Protein AF-A0A7S1PDJ4-F1 (afdb_monomer_lite)

Organism: NCBI:txid1169539

Sequence (276 aa):
MPANSPFREIFDENSPVCEMRGFEVASVHDAVLREIRGGSQVAVHFAYDHSDPARHSRRRALGTQQPPVWNCQTVGTMHRGDTFIRVIVLHGDQPEDTFESHIIIHSVFNNAWTFLFTTEPPAAGREGAARFPRTLIVARQVMGADAQVLFGGQLDIALPPAGDGQDGEQNAGPPAPVAPSSSVAPRLGWMASPPQHTNADLGGIAVSSPSAAPAAAPAAAGAGNRGEKRKAAASLASAGDDGGEGEMAADDRRRQRRRGEQTAKAADGGSMMGDE

Radius of gyration: 31.93 Å; chains: 1; bounding box: 80×120×68 Å

Structure (mmCIF, N/CA/C/O backbone):
data_AF-A0A7S1PDJ4-F1
#
_entry.id   AF-A0A7S1PDJ4-F1
#
loop_
_atom_site.group_PDB
_atom_site.id
_atom_site.type_symbol
_atom_site.label_atom_id
_atom_site.label_alt_id
_atom_site.label_comp_id
_atom_site.label_asym_id
_atom_site.label_entity_id
_atom_site.label_seq_id
_atom_site.pdbx_PDB_ins_code
_atom_site.Cartn_x
_atom_site.Cartn_y
_atom_site.Cartn_z
_atom_site.occupancy
_atom_site.B_iso_or_equiv
_atom_site.auth_seq_id
_atom_site.auth_comp_id
_atom_site.auth_asym_id
_atom_site.auth_atom_id
_atom_site.pdbx_PDB_model_num
ATOM 1 N N . MET A 1 1 ? -1.754 7.174 -26.988 1.00 71.75 1 MET A N 1
ATOM 2 C CA . MET A 1 1 ? -0.750 6.666 -26.027 1.00 71.75 1 MET A CA 1
ATOM 3 C C . MET A 1 1 ? 0.501 6.223 -26.790 1.00 71.75 1 MET A C 1
ATOM 5 O O . MET A 1 1 ? 0.335 5.583 -27.827 1.00 71.75 1 MET A O 1
ATOM 9 N N . PRO A 1 2 ? 1.720 6.591 -26.355 1.00 76.44 2 PRO A N 1
ATOM 10 C CA . PRO A 1 2 ? 2.969 6.174 -27.001 1.00 76.44 2 PRO A CA 1
ATOM 11 C C . PRO A 1 2 ? 3.122 4.648 -27.061 1.00 76.44 2 PRO A C 1
ATOM 13 O O . PRO A 1 2 ? 2.663 3.938 -26.167 1.00 76.44 2 PRO A O 1
ATOM 16 N N . ALA A 1 3 ? 3.795 4.136 -28.095 1.00 82.00 3 ALA A N 1
ATOM 17 C CA . ALA A 1 3 ? 3.957 2.693 -28.307 1.00 82.00 3 ALA A CA 1
ATOM 18 C C . ALA A 1 3 ? 4.718 1.977 -27.172 1.00 82.00 3 ALA A C 1
ATOM 20 O O . ALA A 1 3 ? 4.560 0.767 -27.018 1.00 82.00 3 ALA A O 1
ATOM 21 N N . ASN A 1 4 ? 5.509 2.727 -26.402 1.00 80.88 4 ASN A N 1
ATOM 22 C CA . ASN A 1 4 ? 6.357 2.291 -25.295 1.00 80.88 4 ASN A CA 1
ATOM 23 C C . ASN A 1 4 ? 5.774 2.597 -23.900 1.00 80.88 4 ASN A C 1
ATOM 25 O O . ASN A 1 4 ? 6.512 2.523 -22.921 1.00 80.8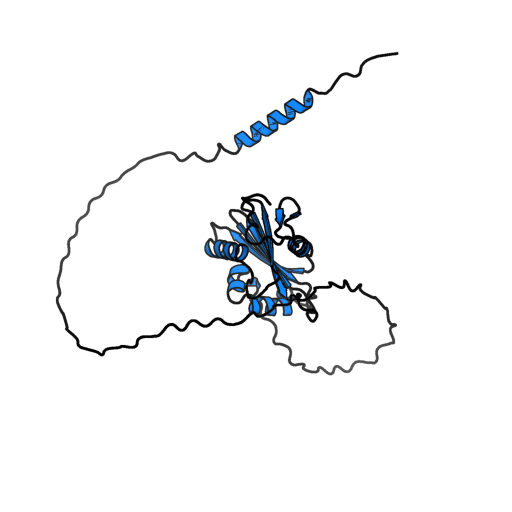8 4 ASN A O 1
ATOM 29 N N . SER A 1 5 ? 4.495 2.976 -23.792 1.00 78.12 5 SER A N 1
ATOM 30 C CA . SER A 1 5 ? 3.875 3.211 -22.482 1.00 78.12 5 SER A CA 1
ATOM 31 C C . SER A 1 5 ? 3.699 1.894 -21.708 1.00 78.12 5 SER A C 1
ATOM 33 O O . SER A 1 5 ? 3.221 0.918 -22.296 1.00 78.12 5 SER A O 1
ATOM 35 N N . PRO A 1 6 ? 4.012 1.852 -20.398 1.00 77.19 6 PRO A N 1
ATOM 36 C CA . PRO A 1 6 ? 3.838 0.655 -19.570 1.00 77.19 6 PRO A CA 1
ATOM 37 C C . PRO A 1 6 ? 2.365 0.270 -19.374 1.00 77.19 6 PRO A C 1
ATOM 39 O O . PRO A 1 6 ? 2.072 -0.863 -19.009 1.00 77.19 6 PRO A O 1
ATOM 42 N N . PHE A 1 7 ? 1.431 1.186 -19.643 1.00 81.38 7 PHE A N 1
ATOM 43 C CA . PHE A 1 7 ? -0.007 0.959 -19.486 1.00 81.38 7 PHE A CA 1
ATOM 44 C C . PHE A 1 7 ? -0.687 0.477 -20.761 1.00 81.38 7 PHE A C 1
ATOM 46 O O . PHE A 1 7 ? -1.907 0.345 -20.799 1.00 81.38 7 PHE A O 1
ATOM 53 N N . ARG A 1 8 ? 0.085 0.213 -21.822 1.00 80.25 8 ARG A N 1
ATOM 54 C CA . ARG A 1 8 ? -0.485 -0.068 -23.137 1.00 80.25 8 ARG A CA 1
ATOM 55 C C . ARG A 1 8 ? -1.442 -1.255 -23.153 1.00 80.25 8 ARG A C 1
ATOM 57 O O . ARG A 1 8 ? -2.436 -1.215 -23.869 1.00 80.25 8 ARG A O 1
ATOM 64 N N . GLU A 1 9 ? -1.135 -2.278 -22.369 1.00 81.69 9 GLU A N 1
ATOM 65 C CA . GLU A 1 9 ? -1.912 -3.517 -22.290 1.00 81.69 9 GLU A CA 1
ATOM 66 C C . GLU A 1 9 ? -3.181 -3.386 -21.437 1.00 81.69 9 GLU A C 1
ATOM 68 O O . GLU A 1 9 ? -4.086 -4.200 -21.582 1.00 81.69 9 GLU A O 1
ATOM 73 N N . ILE A 1 10 ? -3.261 -2.363 -20.578 1.00 76.06 10 ILE A N 1
ATOM 74 C CA . ILE A 1 10 ? -4.371 -2.153 -19.632 1.00 76.06 10 ILE A CA 1
ATOM 75 C C . ILE A 1 10 ? -5.143 -0.854 -19.896 1.00 76.06 10 ILE A C 1
ATOM 77 O O . ILE A 1 10 ? -5.903 -0.400 -19.046 1.00 76.06 10 ILE A O 1
ATOM 81 N N . PHE A 1 11 ? -4.919 -0.227 -21.051 1.00 78.69 11 PHE A N 1
ATOM 82 C CA . PHE A 1 11 ? -5.551 1.039 -21.397 1.00 78.69 11 PHE A CA 1
ATOM 83 C C . PHE A 1 11 ? -7.057 0.872 -21.601 1.00 78.69 11 PHE A C 1
ATOM 85 O O . PHE A 1 11 ? -7.494 0.087 -22.442 1.00 78.69 11 PHE A O 1
ATOM 92 N N . ASP A 1 12 ? -7.825 1.679 -20.875 1.00 78.69 12 ASP A N 1
ATOM 93 C CA . ASP A 1 12 ? -9.259 1.861 -21.064 1.00 78.69 12 ASP A CA 1
ATOM 94 C C . ASP A 1 12 ? -9.506 3.250 -21.661 1.00 78.69 12 ASP A C 1
ATOM 96 O O . ASP A 1 12 ? -9.083 4.270 -21.115 1.00 78.69 12 ASP A O 1
ATOM 100 N N . GLU A 1 13 ? -10.202 3.300 -22.795 1.00 82.88 13 GLU A N 1
ATOM 101 C CA . GLU A 1 13 ? -10.536 4.554 -23.473 1.00 82.88 13 GLU A CA 1
ATOM 102 C C . GLU A 1 13 ? -11.437 5.455 -22.614 1.00 82.88 13 GLU A C 1
ATOM 104 O O . GLU A 1 13 ? -11.338 6.681 -22.691 1.00 82.88 13 GLU A O 1
ATOM 109 N N . ASN A 1 14 ? -12.253 4.867 -21.734 1.00 85.12 14 ASN A N 1
ATOM 110 C CA . ASN A 1 14 ? -13.106 5.609 -20.802 1.00 85.12 14 ASN A CA 1
ATOM 111 C C . ASN A 1 14 ? -12.347 6.106 -19.564 1.00 85.12 14 ASN A C 1
ATOM 113 O O . ASN A 1 14 ? -12.883 6.891 -18.781 1.00 85.12 14 ASN A O 1
ATOM 117 N N . SER A 1 15 ? -11.105 5.661 -19.387 1.00 83.44 15 SER A N 1
ATOM 118 C CA . SER A 1 15 ? -10.271 5.964 -18.232 1.00 83.44 15 SER A CA 1
ATOM 119 C C . SER A 1 15 ? -8.843 6.264 -18.697 1.00 83.44 15 SER A C 1
ATOM 121 O O . SER A 1 15 ? -7.923 5.475 -18.476 1.00 83.44 15 SER A O 1
ATOM 123 N N . PRO A 1 16 ? -8.639 7.394 -19.405 1.00 85.44 16 PRO A N 1
ATOM 124 C CA . PRO A 1 16 ? -7.383 7.652 -20.083 1.00 85.44 16 PRO A CA 1
ATOM 125 C C . PRO A 1 16 ? -6.230 7.794 -19.088 1.00 85.44 16 PRO A C 1
ATOM 127 O O . PRO A 1 16 ? -6.367 8.394 -18.018 1.00 85.44 16 PRO A O 1
ATOM 130 N N . VAL A 1 17 ? -5.064 7.303 -19.510 1.00 88.88 17 VAL A N 1
ATOM 131 C CA . VAL A 1 17 ? -3.777 7.562 -18.854 1.00 88.88 17 VAL A CA 1
ATOM 132 C C . VAL A 1 17 ? -3.590 9.070 -18.687 1.00 88.88 17 VAL A C 1
ATOM 134 O O . VAL A 1 17 ? -3.800 9.840 -19.630 1.00 88.88 17 VAL A O 1
ATOM 137 N N . CYS A 1 18 ? -3.164 9.494 -17.502 1.00 92.56 18 CYS A N 1
ATOM 138 C CA . CYS A 1 18 ? -2.897 10.895 -17.193 1.00 92.56 18 CYS A CA 1
ATOM 139 C C . CYS A 1 18 ? -1.503 11.078 -16.582 1.00 92.56 18 CYS A C 1
ATOM 141 O O . CYS A 1 18 ? -0.824 10.114 -16.230 1.00 92.56 18 CYS A O 1
ATOM 143 N N . GLU A 1 19 ? -1.049 12.326 -16.487 1.00 93.19 19 GLU A N 1
ATOM 144 C CA . GLU A 1 19 ? 0.211 12.664 -15.830 1.00 93.19 19 GLU A CA 1
ATOM 145 C C . GLU A 1 19 ? -0.075 13.388 -14.513 1.00 93.19 19 GLU A C 1
ATOM 147 O O . GLU A 1 19 ? -0.783 14.395 -14.483 1.00 93.19 19 GLU A O 1
ATOM 152 N N . MET A 1 20 ? 0.509 12.905 -13.415 1.00 92.44 20 MET A N 1
ATOM 153 C CA . MET A 1 20 ? 0.410 13.547 -12.109 1.00 92.44 20 MET A CA 1
ATOM 154 C C . MET A 1 20 ? 1.796 13.736 -11.497 1.00 92.44 20 MET A C 1
ATOM 156 O O . MET A 1 20 ? 2.475 12.776 -11.141 1.00 92.44 20 MET A O 1
ATOM 160 N N . ARG A 1 21 ? 2.219 14.998 -11.335 1.00 91.38 21 ARG A N 1
ATOM 161 C CA . ARG A 1 21 ? 3.524 15.376 -10.748 1.00 91.38 21 ARG A CA 1
ATOM 162 C C . ARG A 1 21 ? 4.718 14.679 -11.431 1.00 91.38 21 ARG A C 1
ATOM 164 O O . ARG A 1 21 ? 5.679 14.291 -10.763 1.00 91.38 21 ARG A O 1
ATOM 171 N N . GLY A 1 22 ? 4.656 14.514 -12.754 1.00 92.19 22 GLY A N 1
ATOM 172 C CA . GLY A 1 22 ? 5.695 13.848 -13.545 1.00 92.19 22 GLY A CA 1
ATOM 173 C C . GLY A 1 22 ? 5.673 12.319 -13.490 1.00 92.19 22 GLY A C 1
ATOM 174 O O . GLY A 1 22 ? 6.647 11.698 -13.914 1.00 92.19 22 GLY A O 1
ATOM 175 N N . PHE A 1 23 ? 4.622 11.712 -12.932 1.00 92.62 23 PHE A N 1
ATOM 176 C CA . PHE A 1 23 ? 4.355 10.279 -13.039 1.00 92.62 23 PHE A CA 1
ATOM 177 C C . PHE A 1 23 ? 3.274 10.037 -14.086 1.00 92.62 23 PHE A C 1
ATOM 179 O O . PHE A 1 23 ? 2.245 10.710 -14.067 1.00 92.62 23 PHE A O 1
ATOM 186 N N . GLU A 1 24 ? 3.488 9.044 -14.939 1.00 92.94 24 GLU A N 1
ATOM 187 C CA . GLU A 1 24 ? 2.428 8.472 -15.758 1.00 92.94 24 GLU A CA 1
ATOM 188 C C . GLU A 1 24 ? 1.527 7.630 -14.848 1.00 92.94 24 GLU A C 1
ATOM 190 O O . GLU A 1 24 ? 2.008 6.815 -14.053 1.00 92.94 24 GLU A O 1
ATOM 195 N N . VAL A 1 25 ? 0.221 7.835 -14.946 1.00 91.56 25 VAL A N 1
ATOM 196 C CA . VAL A 1 25 ? -0.787 7.176 -14.120 1.00 91.56 25 VAL A CA 1
ATOM 197 C C . VAL A 1 25 ? -1.741 6.419 -15.028 1.00 91.56 25 VAL A C 1
ATOM 199 O O . VAL A 1 25 ? -2.203 6.986 -16.017 1.00 91.56 25 VAL A O 1
ATOM 202 N N . ALA A 1 26 ? -2.046 5.162 -14.695 1.00 87.69 26 ALA A N 1
ATOM 203 C CA . ALA A 1 26 ? -2.848 4.298 -15.562 1.00 87.69 26 ALA A CA 1
ATOM 204 C C . ALA A 1 26 ? -4.246 4.871 -15.845 1.00 87.69 26 ALA A C 1
ATOM 206 O O . ALA A 1 26 ? -4.784 4.655 -16.927 1.00 87.69 26 ALA A O 1
ATOM 207 N N . SER A 1 27 ? -4.808 5.622 -14.891 1.00 90.75 27 SER A N 1
ATOM 208 C CA . SER A 1 27 ? -6.124 6.244 -14.997 1.00 90.75 27 SER A CA 1
ATOM 209 C C . SER A 1 27 ? -6.278 7.483 -14.102 1.00 90.75 27 SER A C 1
ATOM 211 O O . SER A 1 27 ? -5.528 7.690 -13.146 1.00 90.75 27 SER A O 1
ATOM 213 N N . VAL A 1 28 ? -7.310 8.299 -14.345 1.00 89.94 28 VAL A N 1
ATOM 214 C CA . VAL A 1 28 ? -7.708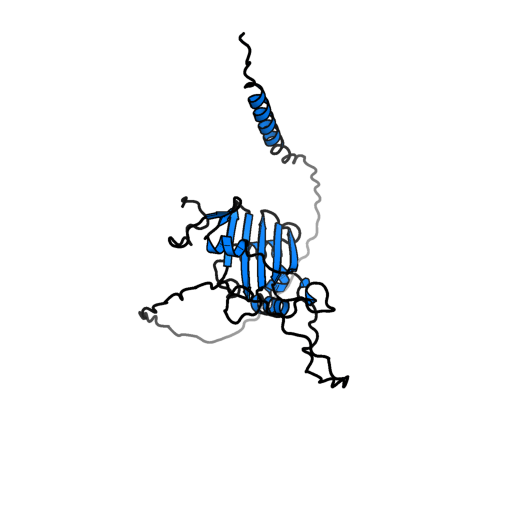 9.374 -13.411 1.00 89.94 28 VAL A CA 1
ATOM 215 C C . VAL A 1 28 ? -8.106 8.805 -12.046 1.00 89.94 28 VAL A C 1
ATOM 217 O O . VAL A 1 28 ? -7.796 9.408 -11.020 1.00 89.94 28 VAL A O 1
ATOM 220 N N . HIS A 1 29 ? -8.742 7.631 -12.018 1.00 89.75 29 HIS A N 1
ATOM 221 C CA . HIS A 1 29 ? -9.095 6.943 -10.778 1.00 89.75 29 HIS A CA 1
ATOM 222 C C . HIS A 1 29 ? -7.851 6.622 -9.935 1.00 89.75 29 HIS A C 1
ATOM 224 O O . HIS A 1 29 ? -7.822 6.914 -8.743 1.00 89.75 29 HIS A O 1
ATOM 230 N N . ASP A 1 30 ? -6.783 6.123 -10.555 1.00 91.00 30 ASP A N 1
ATOM 231 C CA . ASP A 1 30 ? -5.512 5.830 -9.888 1.00 91.00 30 ASP A CA 1
ATOM 232 C C . ASP A 1 30 ? -4.844 7.102 -9.346 1.00 91.00 30 ASP A C 1
ATOM 234 O O . ASP A 1 30 ? -4.262 7.095 -8.257 1.00 91.00 30 ASP A O 1
ATOM 238 N N . ALA A 1 31 ? -4.953 8.214 -10.080 1.00 91.06 31 ALA A N 1
ATOM 239 C CA . ALA A 1 31 ? -4.448 9.510 -9.634 1.00 91.06 31 ALA A CA 1
ATO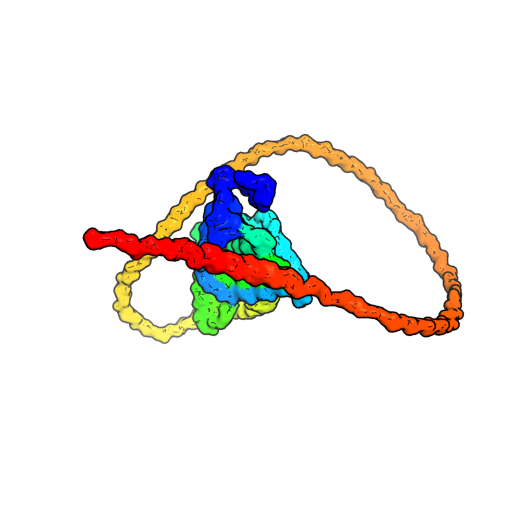M 240 C C . ALA A 1 31 ? -5.214 10.001 -8.397 1.00 91.06 31 ALA A C 1
ATOM 242 O O . ALA A 1 31 ? -4.609 10.462 -7.427 1.00 91.06 31 ALA A O 1
ATOM 243 N N . VAL A 1 32 ? -6.538 9.840 -8.404 1.00 90.38 32 VAL A N 1
ATOM 244 C CA . VAL A 1 32 ? -7.411 10.165 -7.274 1.00 90.38 32 VAL A CA 1
ATOM 245 C C . VAL A 1 32 ? -7.097 9.272 -6.077 1.00 90.38 32 VAL A C 1
ATOM 247 O O . VAL A 1 32 ? -6.830 9.797 -4.999 1.00 90.38 32 VAL A O 1
ATOM 250 N N . LEU A 1 33 ? -7.013 7.952 -6.261 1.00 90.88 33 LEU A N 1
ATOM 251 C CA . LEU A 1 33 ? -6.671 6.998 -5.202 1.00 90.88 33 LEU A CA 1
ATOM 252 C C . LEU A 1 33 ? -5.338 7.356 -4.526 1.00 90.88 33 LEU A C 1
ATOM 254 O O . LEU A 1 33 ? -5.180 7.242 -3.313 1.00 90.88 33 LEU A O 1
ATOM 258 N N . ARG A 1 34 ? -4.375 7.859 -5.302 1.00 88.62 34 ARG A N 1
ATOM 259 C CA . ARG A 1 34 ? -3.087 8.321 -4.786 1.00 88.62 34 ARG A CA 1
ATOM 260 C C . ARG A 1 34 ? -3.161 9.632 -3.993 1.00 88.62 34 ARG A C 1
ATOM 262 O O . ARG A 1 34 ? -2.309 9.832 -3.117 1.00 88.62 34 ARG A O 1
ATOM 269 N N . GLU A 1 35 ? -4.060 10.550 -4.333 1.00 89.00 35 GLU A N 1
ATOM 270 C CA . GLU A 1 35 ? -4.231 11.823 -3.617 1.00 89.00 35 GLU A CA 1
ATOM 271 C C . GLU A 1 35 ? -5.182 11.694 -2.421 1.00 89.00 35 GLU A C 1
ATOM 273 O O . GLU A 1 35 ? -5.028 12.456 -1.467 1.00 89.00 35 GLU A O 1
ATOM 278 N N . ILE A 1 36 ? -6.050 10.672 -2.380 1.00 78.38 36 ILE A N 1
ATOM 279 C CA . ILE A 1 36 ? -6.836 10.282 -1.191 1.00 78.38 36 ILE A CA 1
ATOM 280 C C . ILE A 1 36 ? -5.926 9.621 -0.132 1.00 78.38 36 ILE A C 1
ATOM 282 O O . ILE A 1 36 ? -6.281 8.677 0.557 1.00 78.38 36 ILE A O 1
ATOM 286 N N . ARG A 1 37 ? -4.718 10.157 0.074 1.00 69.75 37 ARG A N 1
ATOM 287 C CA . ARG A 1 37 ? -3.875 9.867 1.241 1.00 69.75 37 ARG A CA 1
ATOM 288 C C . ARG A 1 37 ? -4.513 10.461 2.495 1.00 69.75 37 ARG A C 1
ATOM 290 O O . ARG A 1 37 ? -4.032 11.447 3.050 1.00 69.75 37 ARG A O 1
ATOM 297 N N . GLY A 1 38 ? -5.630 9.882 2.904 1.00 79.31 38 GLY A N 1
ATOM 298 C CA . GLY A 1 38 ? -6.272 10.136 4.175 1.00 79.31 38 GLY A CA 1
ATOM 299 C C . GLY A 1 38 ? -5.698 9.239 5.266 1.00 79.31 38 GLY A C 1
ATOM 300 O O . GLY A 1 38 ? -5.158 8.165 5.007 1.00 79.31 38 GLY A O 1
ATOM 301 N N . GLY A 1 39 ? -5.858 9.685 6.508 1.00 93.50 39 GLY A N 1
ATOM 302 C CA . GLY A 1 39 ? -5.669 8.833 7.674 1.00 93.50 39 GLY A CA 1
ATOM 303 C C . GLY A 1 39 ? -4.297 8.897 8.344 1.00 93.50 39 GLY A C 1
ATOM 304 O O . GLY A 1 39 ? -3.441 9.734 8.058 1.00 93.50 39 GLY A O 1
ATOM 305 N N . SER A 1 40 ? -4.132 8.010 9.318 1.00 96.75 40 SER A N 1
ATOM 306 C CA . SER A 1 40 ? -2.940 7.851 10.141 1.00 96.75 40 SER A CA 1
ATOM 307 C C . SER A 1 40 ? -2.021 6.782 9.560 1.00 96.75 40 SER A C 1
ATOM 309 O O . SER A 1 40 ? -2.479 5.732 9.113 1.00 96.75 40 SER A O 1
ATOM 311 N N . GLN A 1 41 ? -0.710 7.019 9.616 1.00 97.38 41 GLN A N 1
ATOM 312 C CA . GLN A 1 41 ? 0.280 5.990 9.304 1.00 97.38 41 GLN A CA 1
ATOM 313 C C . GLN A 1 41 ? 0.341 4.966 10.446 1.00 97.38 41 GLN A C 1
ATOM 315 O O . GLN A 1 41 ? 0.599 5.328 11.594 1.00 97.38 41 GLN A O 1
ATOM 320 N N . VAL A 1 42 ? 0.144 3.690 10.122 1.00 97.69 42 VAL A N 1
ATOM 321 C CA . VAL A 1 42 ? 0.172 2.567 11.071 1.00 97.69 42 VAL A CA 1
ATOM 322 C C . VAL A 1 42 ? 1.571 1.971 11.169 1.00 97.69 42 VAL A C 1
ATOM 324 O O . VAL A 1 42 ? 2.081 1.763 12.267 1.00 97.69 42 VAL A O 1
ATOM 327 N N . ALA A 1 43 ? 2.197 1.712 10.020 1.00 97.75 43 ALA A N 1
ATOM 328 C CA . ALA A 1 43 ? 3.501 1.067 9.926 1.00 97.75 43 ALA A CA 1
ATOM 329 C C . ALA A 1 43 ? 4.263 1.551 8.688 1.00 97.75 43 ALA A C 1
ATOM 331 O O . ALA A 1 43 ? 3.665 1.935 7.678 1.00 97.75 43 ALA A O 1
ATOM 332 N N . VAL A 1 44 ? 5.593 1.512 8.764 1.00 97.12 44 VAL A N 1
ATOM 333 C CA . VAL A 1 44 ? 6.482 1.834 7.643 1.00 97.12 44 VAL A CA 1
ATOM 334 C C . VAL A 1 44 ? 7.696 0.921 7.663 1.00 97.12 44 VAL A C 1
ATOM 336 O O . VAL A 1 44 ? 8.313 0.711 8.706 1.00 97.12 44 VAL A O 1
ATOM 339 N N . HIS A 1 45 ? 8.081 0.400 6.502 1.00 96.62 45 HIS A N 1
ATOM 340 C CA . HIS A 1 45 ? 9.291 -0.402 6.394 1.00 96.62 45 HIS A CA 1
ATOM 341 C C . HIS A 1 45 ? 10.069 -0.117 5.108 1.00 96.62 45 HIS A C 1
ATOM 343 O O . HIS A 1 45 ? 9.529 -0.079 4.003 1.00 96.62 45 HIS A O 1
ATOM 349 N N . PHE A 1 46 ? 11.380 0.030 5.285 1.00 95.44 46 PHE A N 1
ATOM 350 C CA . PHE A 1 46 ? 12.394 0.237 4.257 1.00 95.44 46 PHE A CA 1
ATOM 351 C C . PHE A 1 46 ? 13.129 -1.067 3.934 1.00 95.44 46 PHE A C 1
ATOM 353 O O . PHE A 1 46 ? 13.441 -1.831 4.841 1.00 95.44 46 PHE A O 1
ATOM 360 N N . ALA A 1 47 ? 13.386 -1.344 2.659 1.00 94.81 47 ALA A N 1
ATOM 361 C CA . ALA A 1 47 ? 14.277 -2.420 2.229 1.00 94.81 47 ALA A CA 1
ATOM 362 C C . ALA A 1 47 ? 15.169 -1.883 1.122 1.00 94.81 47 ALA A C 1
ATOM 364 O O . ALA A 1 47 ? 14.680 -1.261 0.175 1.00 94.81 47 ALA A O 1
ATOM 365 N N . TYR A 1 48 ? 16.459 -2.141 1.265 1.00 94.88 48 TYR A N 1
ATOM 366 C CA . TYR A 1 48 ? 17.443 -1.887 0.233 1.00 94.88 48 TYR A CA 1
ATOM 367 C C . TYR A 1 48 ? 17.784 -3.202 -0.454 1.00 94.88 48 TYR A C 1
ATOM 369 O O . TYR A 1 48 ? 17.818 -4.254 0.186 1.00 94.88 48 TYR A O 1
ATOM 377 N N . ASP A 1 49 ? 18.044 -3.128 -1.750 1.00 95.06 49 ASP A N 1
ATOM 378 C CA . ASP A 1 49 ? 18.435 -4.268 -2.577 1.00 95.06 49 ASP A CA 1
ATOM 379 C C . ASP A 1 49 ? 19.654 -5.034 -2.034 1.00 95.06 49 ASP A C 1
ATOM 381 O O . ASP A 1 49 ? 19.645 -6.259 -1.992 1.00 95.06 49 ASP A O 1
ATOM 385 N N . HIS A 1 50 ? 20.674 -4.323 -1.563 1.00 95.56 50 HIS A N 1
ATOM 386 C CA . HIS A 1 50 ? 21.931 -4.889 -1.081 1.00 95.56 50 HIS A CA 1
ATOM 387 C C . HIS A 1 50 ? 21.841 -5.445 0.344 1.00 95.56 50 HIS A C 1
ATOM 389 O O . HIS A 1 50 ? 22.571 -6.374 0.679 1.00 95.56 50 HIS A O 1
ATOM 395 N N . SER A 1 51 ? 20.965 -4.896 1.193 1.00 95.75 51 SER A N 1
ATOM 396 C CA . SER A 1 51 ? 20.808 -5.362 2.577 1.00 95.75 51 SER A CA 1
ATOM 397 C C . SER A 1 51 ? 19.784 -6.488 2.706 1.00 95.75 51 SER A C 1
ATOM 399 O O . SER A 1 51 ? 19.922 -7.350 3.568 1.00 95.75 51 SER A O 1
ATOM 401 N N . ASP A 1 52 ? 18.725 -6.451 1.891 1.00 94.12 52 ASP A N 1
ATOM 402 C CA . ASP A 1 52 ? 17.628 -7.419 1.920 1.00 94.12 52 ASP A CA 1
ATOM 403 C C . ASP A 1 52 ? 17.051 -7.640 0.506 1.00 94.12 52 ASP A C 1
ATOM 405 O O . ASP A 1 52 ? 15.959 -7.154 0.169 1.00 94.12 52 ASP A O 1
ATOM 409 N N . PRO A 1 53 ? 17.783 -8.376 -0.353 1.00 94.25 53 PRO A N 1
ATOM 410 C CA . PRO A 1 53 ? 17.396 -8.573 -1.747 1.00 94.25 53 PRO A CA 1
ATOM 411 C C . PRO A 1 53 ? 16.074 -9.330 -1.885 1.00 94.25 53 PRO A C 1
ATOM 413 O O . PRO A 1 53 ? 15.317 -9.083 -2.827 1.00 94.25 53 PRO A O 1
ATOM 416 N N . ALA A 1 54 ? 15.762 -10.231 -0.948 1.00 93.50 54 ALA A N 1
ATOM 417 C CA . ALA A 1 54 ? 14.535 -11.018 -0.973 1.00 93.50 54 ALA A CA 1
ATOM 418 C C . ALA A 1 54 ? 13.300 -10.140 -0.713 1.00 93.50 54 ALA A C 1
ATOM 420 O O . ALA A 1 54 ? 12.359 -10.160 -1.516 1.00 93.50 54 ALA A O 1
ATOM 421 N N . ARG A 1 55 ? 13.305 -9.313 0.347 1.00 93.75 55 ARG A N 1
ATOM 422 C CA . ARG A 1 55 ? 12.193 -8.380 0.616 1.00 93.75 55 ARG A CA 1
ATOM 423 C C . ARG A 1 55 ? 12.072 -7.322 -0.466 1.00 93.75 55 ARG A C 1
ATOM 425 O O . ARG A 1 55 ? 10.956 -7.014 -0.888 1.00 93.75 55 ARG A O 1
ATOM 432 N N . HIS A 1 56 ? 13.201 -6.797 -0.944 1.00 94.38 56 HIS A N 1
ATOM 433 C CA . HIS A 1 56 ? 13.218 -5.849 -2.053 1.00 94.38 56 HIS A CA 1
ATOM 434 C C . HIS A 1 56 ? 12.550 -6.443 -3.304 1.00 94.38 56 HIS A C 1
ATOM 436 O O . HIS A 1 56 ? 11.618 -5.852 -3.852 1.00 94.38 56 HIS A O 1
ATOM 442 N N . SER A 1 57 ? 12.946 -7.656 -3.702 1.00 94.75 57 SER A N 1
ATOM 443 C CA . SER A 1 57 ? 12.380 -8.347 -4.868 1.00 94.75 57 SER A CA 1
ATOM 444 C C . SER A 1 57 ? 10.887 -8.627 -4.709 1.00 94.75 57 SER A C 1
ATOM 446 O O . SER A 1 57 ? 10.122 -8.399 -5.647 1.00 94.75 57 SER A O 1
ATOM 448 N N . ARG A 1 58 ? 10.436 -9.051 -3.519 1.00 95.25 58 ARG A N 1
ATOM 449 C CA . ARG A 1 58 ? 9.007 -9.292 -3.264 1.00 95.25 58 ARG A CA 1
ATOM 450 C C . ARG A 1 58 ? 8.177 -8.010 -3.356 1.00 95.25 58 ARG A C 1
ATOM 452 O O . ARG A 1 58 ? 7.122 -8.032 -3.983 1.00 95.25 58 ARG A O 1
ATOM 459 N N . ARG A 1 59 ? 8.654 -6.889 -2.799 1.00 94.69 59 ARG A N 1
ATOM 460 C CA . ARG A 1 59 ? 7.994 -5.574 -2.941 1.00 94.69 59 ARG A CA 1
ATOM 461 C C . ARG A 1 59 ? 7.891 -5.146 -4.396 1.00 94.69 59 ARG A C 1
ATOM 463 O O . ARG A 1 59 ? 6.838 -4.669 -4.812 1.00 94.69 59 ARG A O 1
ATOM 470 N N . ARG A 1 60 ? 8.961 -5.357 -5.168 1.00 92.81 60 ARG A N 1
ATOM 471 C CA . ARG A 1 60 ? 8.968 -5.067 -6.602 1.00 92.81 60 ARG A CA 1
ATOM 472 C C . ARG A 1 60 ? 7.922 -5.888 -7.345 1.00 92.81 60 ARG A C 1
ATOM 474 O O . ARG A 1 60 ? 7.126 -5.318 -8.080 1.00 92.81 60 ARG A O 1
ATOM 481 N N . ALA A 1 61 ? 7.875 -7.191 -7.068 1.00 93.50 61 ALA A N 1
ATOM 482 C CA . ALA A 1 61 ? 6.908 -8.106 -7.661 1.00 93.50 61 ALA A CA 1
ATOM 483 C C . ALA A 1 61 ? 5.455 -7.701 -7.359 1.00 93.50 61 ALA A C 1
ATOM 485 O O . ALA A 1 61 ? 4.644 -7.658 -8.276 1.00 93.50 61 ALA A O 1
ATOM 486 N N . LEU A 1 62 ? 5.136 -7.343 -6.109 1.00 92.50 62 LEU A N 1
ATOM 487 C CA . LEU A 1 62 ? 3.801 -6.847 -5.734 1.00 92.50 62 LEU A CA 1
ATOM 488 C C . LEU A 1 62 ? 3.458 -5.521 -6.427 1.00 92.50 62 LEU A C 1
ATOM 490 O O . LEU A 1 62 ? 2.318 -5.298 -6.824 1.00 92.50 62 LEU A O 1
ATOM 494 N N . GLY A 1 63 ? 4.457 -4.657 -6.604 1.00 89.38 63 GLY A N 1
ATOM 495 C CA . GLY A 1 63 ? 4.352 -3.411 -7.352 1.00 89.38 63 GLY A CA 1
ATOM 496 C C . GLY A 1 63 ? 3.934 -3.575 -8.814 1.00 89.38 63 GLY A C 1
ATOM 497 O O . GLY A 1 63 ? 3.181 -2.760 -9.344 1.00 89.38 63 GLY A O 1
ATOM 498 N N . THR A 1 64 ? 4.410 -4.641 -9.453 1.00 89.69 64 THR A N 1
ATOM 499 C CA . THR A 1 64 ? 4.195 -4.924 -10.880 1.00 89.69 64 THR A CA 1
ATOM 500 C C . THR A 1 64 ? 3.132 -5.990 -11.146 1.00 89.69 64 THR A C 1
ATOM 502 O O . THR A 1 64 ? 2.808 -6.250 -12.299 1.00 89.69 64 THR A O 1
ATOM 505 N N . GLN A 1 65 ? 2.609 -6.645 -10.109 1.00 91.94 65 GLN A N 1
ATOM 506 C CA . GLN A 1 65 ? 1.591 -7.687 -10.240 1.00 91.94 65 GLN A CA 1
ATOM 507 C C . GLN A 1 65 ? 0.307 -7.107 -10.853 1.00 91.94 65 GLN A C 1
ATOM 509 O O . GLN A 1 65 ? -0.108 -6.017 -10.485 1.00 91.94 65 GLN A O 1
ATOM 514 N N . GLN A 1 66 ? -0.364 -7.803 -11.771 1.00 89.38 66 GLN A N 1
ATOM 515 C CA . GLN A 1 66 ? -1.680 -7.352 -12.246 1.00 89.38 66 GLN A CA 1
ATOM 516 C C . GLN A 1 66 ? -2.756 -7.579 -11.166 1.00 89.38 66 GLN A C 1
ATOM 518 O O . GLN A 1 66 ? -2.643 -8.551 -10.414 1.00 89.38 66 GLN A O 1
ATOM 523 N N . PRO A 1 67 ? -3.774 -6.707 -11.035 1.00 89.12 67 PRO A N 1
ATOM 524 C CA . PRO A 1 67 ? -4.904 -6.975 -10.150 1.00 89.12 67 PRO A CA 1
ATOM 525 C C . PRO A 1 67 ? -5.589 -8.322 -10.477 1.00 89.12 67 PRO A C 1
ATOM 527 O O . PRO A 1 67 ? -5.625 -8.715 -11.645 1.00 89.12 67 PRO A O 1
ATOM 530 N N . PRO A 1 68 ? -6.140 -9.028 -9.470 1.00 93.88 68 PRO A N 1
ATOM 531 C CA . PRO A 1 68 ? -6.177 -8.642 -8.060 1.00 93.88 68 PRO A CA 1
ATOM 532 C C . PRO A 1 68 ? -4.861 -8.927 -7.311 1.00 93.88 68 PRO A C 1
ATOM 534 O O . PRO A 1 68 ? -4.144 -9.891 -7.590 1.00 93.88 68 PRO A O 1
ATOM 537 N N . VAL A 1 69 ? -4.565 -8.112 -6.293 1.00 94.31 69 VAL A N 1
ATOM 538 C CA . VAL A 1 69 ? -3.467 -8.360 -5.337 1.00 94.31 69 VAL A CA 1
ATOM 539 C C . VAL A 1 69 ? -4.087 -8.715 -3.992 1.00 94.31 69 VAL A C 1
ATOM 541 O O . VAL A 1 69 ? -4.840 -7.918 -3.456 1.00 94.31 69 VAL A O 1
ATOM 544 N N . TRP A 1 70 ? -3.821 -9.917 -3.467 1.00 95.62 70 TRP A N 1
ATOM 545 C CA . TRP A 1 70 ? -4.480 -10.443 -2.253 1.00 95.62 70 TRP A CA 1
ATOM 546 C C . TRP A 1 70 ? -6.020 -10.444 -2.316 1.00 95.62 70 TRP A C 1
ATOM 548 O O . TRP A 1 70 ? -6.687 -10.222 -1.313 1.00 95.62 70 TRP A O 1
ATOM 558 N N . ASN A 1 71 ? -6.591 -10.680 -3.502 1.00 94.44 71 ASN A N 1
ATOM 559 C CA . ASN A 1 71 ? -8.026 -10.527 -3.793 1.00 94.44 71 ASN A CA 1
ATOM 560 C C . ASN A 1 71 ? -8.569 -9.086 -3.686 1.00 94.44 71 ASN A C 1
ATOM 562 O O . ASN A 1 71 ? -9.768 -8.886 -3.858 1.00 94.44 71 ASN A O 1
ATOM 566 N N . CYS A 1 72 ? -7.715 -8.077 -3.491 1.00 93.50 72 CYS A N 1
ATOM 567 C CA . CYS A 1 72 ? -8.091 -6.670 -3.590 1.00 93.50 72 CYS A CA 1
ATOM 568 C C . CYS A 1 72 ? -8.133 -6.248 -5.065 1.00 93.50 72 CYS A C 1
ATOM 570 O O . CYS A 1 72 ? -7.132 -6.368 -5.783 1.00 93.50 72 CYS A O 1
ATOM 572 N N . GLN A 1 73 ? -9.290 -5.753 -5.507 1.00 88.56 73 GLN A N 1
ATOM 573 C CA . GLN A 1 73 ? -9.500 -5.254 -6.873 1.00 88.56 73 GLN A CA 1
ATOM 574 C C . GLN A 1 73 ? -9.080 -3.791 -7.020 1.00 88.56 73 GLN A C 1
ATOM 576 O O . GLN A 1 73 ? -8.560 -3.389 -8.058 1.00 88.56 73 GLN A O 1
ATOM 581 N N . THR A 1 74 ? -9.263 -3.002 -5.961 1.00 85.31 74 THR A N 1
ATOM 582 C CA . THR A 1 74 ? -8.956 -1.573 -5.965 1.00 85.31 74 THR A CA 1
ATOM 583 C C . THR A 1 74 ? -7.455 -1.361 -5.821 1.00 85.31 74 THR A C 1
ATOM 585 O O . THR A 1 74 ? -6.891 -1.369 -4.720 1.00 85.31 74 THR A O 1
ATOM 588 N N . VAL A 1 75 ? -6.796 -1.202 -6.967 1.00 88.06 75 VAL A N 1
ATOM 589 C CA . VAL A 1 75 ? -5.349 -1.059 -7.047 1.00 88.06 75 VAL A CA 1
ATOM 590 C C . VAL A 1 75 ? -4.979 0.035 -8.036 1.00 88.06 75 VAL A C 1
ATOM 592 O O . VAL A 1 75 ? -5.343 -0.048 -9.202 1.00 88.06 75 VAL A O 1
ATOM 595 N N . GLY A 1 76 ? -4.224 1.030 -7.573 1.00 91.19 76 GLY A N 1
ATOM 596 C CA . GLY A 1 76 ? -3.730 2.123 -8.407 1.00 91.19 76 GLY A CA 1
ATOM 597 C C . GLY A 1 76 ? -2.233 2.015 -8.658 1.00 91.19 76 GLY A C 1
ATOM 598 O O . GLY A 1 76 ? -1.473 1.728 -7.728 1.00 91.19 76 GLY A O 1
ATOM 599 N N . THR A 1 77 ? -1.794 2.261 -9.892 1.00 92.38 77 THR A N 1
ATOM 600 C CA . THR A 1 77 ? -0.379 2.164 -10.281 1.00 92.38 77 THR A CA 1
ATOM 601 C C . THR A 1 77 ? 0.100 3.411 -11.020 1.00 92.38 77 THR A C 1
ATOM 603 O O . THR A 1 77 ? -0.540 3.923 -11.936 1.00 92.38 77 THR A O 1
ATOM 606 N N . MET A 1 78 ? 1.279 3.894 -10.630 1.00 93.50 78 MET A N 1
ATOM 607 C CA . MET A 1 78 ? 1.940 5.053 -11.224 1.00 93.50 78 MET A CA 1
ATOM 608 C C . MET A 1 78 ? 3.400 4.737 -11.520 1.00 93.50 78 MET A C 1
ATOM 610 O O . MET A 1 78 ? 4.074 4.123 -10.691 1.00 93.50 78 MET A O 1
ATOM 614 N N . HIS A 1 79 ? 3.916 5.228 -12.643 1.00 92.56 79 HIS A N 1
ATOM 615 C CA . HIS A 1 79 ? 5.283 4.977 -13.092 1.00 92.56 79 HIS A CA 1
ATOM 616 C C . HIS A 1 79 ? 6.018 6.263 -13.480 1.00 92.56 79 HIS A C 1
ATOM 618 O O . HIS A 1 79 ? 5.439 7.218 -13.991 1.00 92.56 79 HIS A O 1
ATOM 624 N N . ARG A 1 80 ? 7.331 6.277 -13.242 1.00 93.19 80 ARG A N 1
ATOM 625 C CA . ARG A 1 80 ? 8.269 7.286 -13.742 1.00 93.19 80 ARG A CA 1
ATOM 626 C C . ARG A 1 80 ? 9.643 6.644 -13.939 1.00 93.19 80 ARG A C 1
ATOM 628 O O . ARG A 1 80 ? 10.426 6.539 -12.992 1.00 93.19 80 ARG A O 1
ATOM 635 N N . GLY A 1 81 ? 9.944 6.225 -15.168 1.00 90.75 81 GLY A N 1
ATOM 636 C CA . GLY A 1 81 ? 11.137 5.418 -15.450 1.00 90.75 81 GLY A CA 1
ATOM 637 C C . GLY A 1 81 ? 11.125 4.134 -14.613 1.00 90.75 81 GLY A C 1
ATOM 638 O O . GLY A 1 81 ? 10.109 3.449 -14.562 1.00 90.75 81 GLY A O 1
ATOM 639 N N . ASP A 1 82 ? 12.212 3.866 -13.886 1.00 90.31 82 ASP A N 1
ATOM 640 C CA . ASP A 1 82 ? 12.327 2.699 -12.991 1.00 90.31 82 ASP A CA 1
ATOM 641 C C . ASP A 1 82 ? 11.664 2.888 -11.616 1.00 90.31 82 ASP A C 1
ATOM 643 O O . ASP A 1 82 ? 11.736 2.003 -10.758 1.00 90.31 82 ASP A O 1
ATOM 647 N N . THR A 1 83 ? 11.055 4.053 -11.378 1.00 93.00 83 THR A N 1
ATOM 648 C CA . THR A 1 83 ? 10.301 4.333 -10.153 1.00 93.00 83 THR A CA 1
ATOM 649 C C . THR A 1 83 ? 8.840 3.984 -10.363 1.00 93.00 83 THR A C 1
ATOM 651 O O . THR A 1 83 ? 8.248 4.390 -11.363 1.00 93.00 83 THR A O 1
ATOM 654 N N . PHE A 1 84 ? 8.227 3.309 -9.396 1.00 92.88 84 PHE A N 1
ATOM 655 C CA . PHE A 1 84 ? 6.783 3.119 -9.389 1.00 92.88 84 PHE A CA 1
ATOM 656 C C . PHE A 1 84 ? 6.187 3.326 -7.999 1.00 92.88 84 PHE A C 1
ATOM 658 O O . PHE A 1 84 ? 6.831 3.103 -6.968 1.00 92.88 84 PHE A O 1
ATOM 665 N N . ILE A 1 85 ? 4.929 3.754 -7.985 1.00 94.94 85 ILE A N 1
ATOM 666 C CA . ILE A 1 85 ? 4.093 3.846 -6.794 1.00 94.94 85 ILE A CA 1
ATOM 667 C C . ILE A 1 85 ? 2.873 2.973 -7.031 1.00 94.94 85 ILE A C 1
ATOM 669 O O . ILE A 1 85 ? 2.205 3.101 -8.054 1.00 94.94 85 ILE A O 1
ATOM 673 N N . ARG A 1 86 ? 2.569 2.119 -6.062 1.00 95.19 86 ARG A N 1
ATOM 674 C CA . ARG A 1 86 ? 1.374 1.290 -6.058 1.00 95.19 86 ARG A CA 1
ATOM 675 C C . ARG A 1 86 ? 0.562 1.543 -4.804 1.00 95.19 86 ARG A C 1
ATOM 677 O O . ARG A 1 86 ? 1.134 1.582 -3.716 1.00 95.19 86 ARG A O 1
ATOM 684 N N . VAL A 1 87 ? -0.745 1.701 -4.963 1.00 96.06 87 VAL A N 1
ATOM 685 C CA . VAL A 1 87 ? -1.713 1.809 -3.868 1.00 96.06 87 VAL A CA 1
ATOM 686 C C . VAL A 1 87 ? -2.631 0.597 -3.920 1.00 96.06 87 VAL A C 1
ATOM 688 O O . VAL A 1 87 ? -3.191 0.323 -4.974 1.00 96.06 87 VAL A O 1
ATOM 691 N N . ILE A 1 88 ? -2.766 -0.136 -2.817 1.00 95.94 88 ILE A N 1
ATOM 692 C CA . ILE A 1 88 ? -3.644 -1.312 -2.701 1.00 95.94 88 ILE A CA 1
ATOM 693 C C . ILE A 1 88 ? -4.596 -1.057 -1.535 1.00 95.94 88 ILE A C 1
ATOM 695 O O . ILE A 1 88 ? -4.130 -0.918 -0.401 1.00 95.94 88 ILE A O 1
ATOM 699 N N . VAL A 1 89 ? -5.901 -0.989 -1.796 1.00 96.25 89 VAL A N 1
ATOM 700 C CA . VAL A 1 89 ? -6.916 -0.834 -0.742 1.00 96.25 89 VAL A CA 1
ATOM 701 C C . VAL A 1 89 ? -7.221 -2.205 -0.154 1.00 96.25 89 VAL A C 1
ATOM 703 O O . VAL A 1 89 ? -7.621 -3.115 -0.873 1.00 96.25 89 VAL A O 1
ATOM 706 N N . LEU A 1 90 ? -6.992 -2.362 1.147 1.00 96.88 90 LEU A N 1
ATOM 707 C CA . LEU A 1 90 ? -7.231 -3.614 1.866 1.00 96.88 90 LEU A CA 1
ATOM 708 C C . LEU A 1 90 ? -8.659 -3.694 2.421 1.00 96.88 90 LEU A C 1
ATOM 710 O O . LEU A 1 90 ? -9.179 -4.790 2.601 1.00 96.88 90 LEU A O 1
ATOM 714 N N . HIS A 1 91 ? -9.249 -2.539 2.743 1.00 96.56 91 HIS A N 1
ATOM 715 C CA . HIS A 1 91 ? -10.597 -2.376 3.293 1.00 96.56 91 HIS A CA 1
ATOM 716 C C . HIS A 1 91 ? -11.048 -0.921 3.120 1.00 96.56 91 HIS A C 1
ATOM 718 O O . HIS A 1 91 ? -10.189 -0.034 3.091 1.00 96.56 91 HIS A O 1
ATOM 724 N N . GLY A 1 92 ? -12.353 -0.664 3.055 1.00 94.62 92 GLY A N 1
ATOM 725 C CA . GLY A 1 92 ? -12.922 0.666 2.821 1.00 94.62 92 GLY A CA 1
ATOM 726 C C . GLY A 1 92 ? -13.498 0.865 1.421 1.00 94.62 92 GLY A C 1
ATOM 727 O O . GLY A 1 92 ? -13.820 1.998 1.072 1.00 94.62 92 GLY A O 1
ATOM 728 N N . ASP A 1 93 ? -13.587 -0.191 0.607 1.00 90.75 93 ASP A N 1
ATOM 729 C CA . ASP A 1 93 ? -14.141 -0.123 -0.749 1.00 90.75 93 ASP A CA 1
ATOM 730 C C . ASP A 1 93 ? -15.607 -0.577 -0.832 1.00 90.75 93 ASP A C 1
ATOM 732 O O . ASP A 1 93 ? -16.223 -0.450 -1.891 1.00 90.75 93 ASP A O 1
ATOM 736 N N . GLN A 1 94 ? -16.186 -1.043 0.280 1.00 91.44 94 GLN A N 1
ATOM 737 C CA . GLN A 1 94 ? -17.605 -1.375 0.392 1.00 91.44 94 GLN A CA 1
ATOM 738 C C . GLN A 1 94 ? -18.386 -0.285 1.145 1.00 91.44 94 GLN A C 1
ATOM 740 O O . GLN A 1 94 ? -17.843 0.379 2.031 1.00 91.44 94 GLN A O 1
ATOM 745 N N . PRO A 1 95 ? -19.678 -0.074 0.831 1.00 91.44 95 PRO A N 1
ATOM 746 C CA . PRO A 1 95 ? -20.486 0.978 1.453 1.00 91.44 95 PRO A CA 1
ATOM 747 C C . PRO A 1 95 ? -20.720 0.792 2.963 1.00 91.44 95 PRO A C 1
ATOM 749 O O . PRO A 1 95 ? -21.028 1.765 3.654 1.00 91.44 95 PRO A O 1
ATOM 752 N N . GLU A 1 96 ? -20.610 -0.431 3.477 1.00 96.19 96 GLU A N 1
ATOM 753 C CA . GLU A 1 96 ? -20.707 -0.769 4.900 1.00 96.19 96 GLU A CA 1
ATOM 754 C C . GLU A 1 96 ? -19.396 -0.586 5.675 1.00 96.19 96 GLU A C 1
ATOM 756 O O . GLU A 1 96 ? -19.409 -0.590 6.912 1.00 96.19 96 GLU A O 1
ATOM 761 N N . ASP A 1 97 ? -18.273 -0.417 4.978 1.00 95.88 97 ASP A N 1
ATOM 762 C CA . ASP A 1 97 ? -16.980 -0.266 5.622 1.00 95.88 97 ASP A CA 1
ATOM 763 C C . ASP A 1 97 ? -16.931 1.068 6.374 1.00 95.88 97 ASP A C 1
ATOM 765 O O . ASP A 1 97 ? -17.140 2.155 5.837 1.00 95.88 97 ASP A O 1
ATOM 769 N N . THR A 1 98 ? -16.652 0.996 7.673 1.00 97.00 98 THR A N 1
ATOM 770 C CA . THR A 1 98 ? -16.646 2.182 8.546 1.00 97.00 98 THR A CA 1
ATOM 771 C C . THR A 1 98 ? -15.291 2.887 8.591 1.00 97.00 98 THR A C 1
ATOM 773 O O . THR A 1 98 ? -15.150 3.907 9.263 1.00 97.00 98 THR A O 1
ATOM 776 N N . PHE A 1 99 ? -14.263 2.281 8.002 1.00 96.75 99 PHE A N 1
ATOM 777 C CA . PHE A 1 99 ? -12.915 2.823 7.915 1.00 96.75 99 PHE A CA 1
ATOM 778 C C . PHE A 1 99 ? -12.235 2.292 6.656 1.00 96.75 99 PHE A C 1
ATOM 780 O O . PHE A 1 99 ? -12.636 1.279 6.096 1.00 96.75 99 PHE A O 1
ATOM 787 N N . GLU A 1 100 ? -11.178 2.971 6.248 1.00 96.81 100 GLU A N 1
ATOM 788 C CA . GLU A 1 100 ? -10.351 2.608 5.111 1.00 96.81 100 GLU A CA 1
ATOM 789 C C . GLU A 1 100 ? -8.985 2.169 5.621 1.00 96.81 100 GLU A C 1
ATOM 791 O O . GLU A 1 100 ? -8.443 2.778 6.546 1.00 96.81 100 GLU A O 1
ATOM 796 N N . SER A 1 101 ? -8.407 1.145 5.003 1.00 97.31 101 SER A N 1
ATOM 797 C CA . SER A 1 101 ? -6.993 0.828 5.158 1.00 97.31 101 SER A CA 1
ATOM 798 C C . SER A 1 101 ? -6.374 0.501 3.811 1.00 97.31 101 SER A C 1
ATOM 800 O O . SER A 1 101 ? -6.940 -0.250 3.016 1.00 97.31 101 SER A O 1
ATOM 802 N N . HIS A 1 102 ? -5.198 1.059 3.554 1.00 97.12 102 HIS A N 1
ATOM 803 C CA . HIS A 1 102 ? -4.513 0.878 2.284 1.00 97.12 102 HIS A CA 1
ATOM 804 C C . HIS A 1 102 ? -3.001 0.831 2.469 1.00 97.12 102 HIS A C 1
ATOM 806 O O . HIS A 1 102 ? -2.432 1.370 3.425 1.00 97.12 102 HIS A O 1
ATOM 812 N N . ILE A 1 103 ? -2.340 0.184 1.516 1.00 96.88 103 ILE A N 1
ATOM 813 C CA . ILE A 1 103 ? -0.888 0.099 1.444 1.00 96.88 103 ILE A CA 1
ATOM 814 C C . ILE A 1 103 ? -0.384 0.950 0.298 1.00 96.88 103 ILE A C 1
ATOM 816 O O . ILE A 1 103 ? -0.940 0.928 -0.796 1.00 96.88 103 ILE A O 1
ATOM 820 N N . ILE A 1 104 ? 0.729 1.637 0.539 1.00 96.75 104 ILE A N 1
ATOM 821 C CA . ILE A 1 104 ? 1.513 2.282 -0.507 1.00 96.75 104 ILE A CA 1
ATOM 822 C C . ILE A 1 104 ? 2.859 1.577 -0.614 1.00 96.75 104 ILE A C 1
ATOM 824 O O . ILE A 1 104 ? 3.643 1.585 0.336 1.00 96.75 104 ILE A O 1
ATOM 828 N N . ILE A 1 105 ? 3.145 1.010 -1.783 1.00 96.69 105 ILE A N 1
ATOM 829 C CA . ILE A 1 105 ? 4.477 0.532 -2.152 1.00 96.69 105 ILE A CA 1
ATOM 830 C C . ILE A 1 105 ? 5.110 1.598 -3.034 1.00 96.69 105 ILE A C 1
ATOM 832 O O . ILE A 1 105 ? 4.584 1.928 -4.093 1.00 96.69 105 ILE A O 1
ATOM 836 N N . HIS A 1 106 ? 6.241 2.140 -2.606 1.00 96.31 106 HIS A N 1
ATOM 837 C CA . HIS A 1 106 ? 7.044 3.049 -3.411 1.00 96.31 106 HIS A CA 1
ATOM 838 C C . HIS A 1 106 ? 8.392 2.391 -3.666 1.00 96.31 106 HIS A C 1
ATOM 840 O O . HIS A 1 106 ? 9.142 2.157 -2.723 1.00 96.31 106 HIS A O 1
ATOM 846 N N . SER A 1 107 ? 8.690 2.071 -4.920 1.00 95.62 107 SER A N 1
ATOM 847 C CA . SER A 1 107 ? 9.963 1.466 -5.301 1.00 95.62 107 SER A CA 1
ATOM 848 C C . SER A 1 107 ? 10.704 2.396 -6.237 1.00 95.62 107 SER A C 1
ATOM 850 O O . SER A 1 107 ? 10.147 2.863 -7.227 1.00 95.62 107 SER A O 1
ATOM 852 N N . VAL A 1 108 ? 11.977 2.605 -5.939 1.00 94.25 108 VAL A N 1
ATOM 853 C CA . VAL A 1 108 ? 12.972 3.164 -6.856 1.00 94.25 108 VAL A CA 1
ATOM 854 C C . VAL A 1 108 ? 13.979 2.062 -7.204 1.00 94.25 108 VAL A C 1
ATOM 856 O O . VAL A 1 108 ? 13.785 0.902 -6.842 1.00 94.25 108 VAL A O 1
ATOM 859 N N . PHE A 1 109 ? 15.042 2.411 -7.929 1.00 90.31 109 PHE A N 1
ATOM 860 C CA . PHE A 1 109 ? 16.018 1.456 -8.461 1.00 90.31 109 PHE A CA 1
ATOM 861 C C . PHE A 1 109 ? 16.628 0.511 -7.404 1.00 90.31 109 PHE A C 1
ATOM 863 O O . PHE A 1 109 ? 16.652 -0.694 -7.631 1.00 90.31 109 PHE A O 1
ATOM 870 N N . ASN A 1 110 ? 17.076 1.039 -6.259 1.00 94.25 110 ASN A N 1
ATOM 871 C CA . ASN A 1 110 ? 17.827 0.283 -5.242 1.00 94.25 110 ASN A CA 1
ATOM 872 C C . ASN A 1 110 ? 17.140 0.198 -3.868 1.00 94.25 110 ASN A C 1
ATOM 874 O O . ASN A 1 110 ? 17.717 -0.309 -2.902 1.00 94.25 110 ASN A O 1
ATOM 878 N N . ASN A 1 111 ? 15.933 0.747 -3.731 1.00 95.44 111 ASN A N 1
ATOM 879 C CA . ASN A 1 111 ? 15.183 0.641 -2.490 1.00 95.44 111 ASN A CA 1
ATOM 880 C C . ASN A 1 111 ? 13.672 0.647 -2.723 1.00 95.44 111 ASN A C 1
ATOM 882 O O . ASN A 1 111 ? 13.159 1.172 -3.714 1.00 95.44 111 ASN A O 1
ATOM 886 N N . ALA A 1 112 ? 12.967 0.042 -1.773 1.00 96.31 112 ALA A N 1
ATOM 887 C CA . ALA A 1 112 ? 11.519 -0.029 -1.761 1.00 96.31 112 ALA A CA 1
ATOM 888 C C . ALA A 1 112 ? 10.984 0.255 -0.357 1.00 96.31 112 ALA A C 1
ATOM 890 O O . ALA A 1 112 ? 11.466 -0.293 0.641 1.00 96.31 112 ALA A O 1
ATOM 891 N N . TRP A 1 113 ? 9.951 1.083 -0.290 1.00 96.00 113 TRP A N 1
ATOM 892 C CA . TRP A 1 113 ? 9.243 1.455 0.927 1.00 96.00 113 TRP A CA 1
ATOM 893 C C . TRP A 1 113 ? 7.832 0.902 0.886 1.00 96.00 113 TRP A C 1
ATOM 895 O O . TRP A 1 113 ? 7.176 0.909 -0.157 1.00 96.00 113 TRP A O 1
ATOM 905 N N . THR A 1 114 ? 7.359 0.455 2.039 1.00 97.31 114 THR A N 1
ATOM 906 C CA . THR A 1 114 ? 5.967 0.063 2.223 1.00 97.31 114 THR A CA 1
ATOM 907 C C . THR A 1 114 ? 5.396 0.825 3.404 1.00 97.31 114 THR A C 1
ATOM 909 O O . THR A 1 114 ? 5.988 0.831 4.483 1.00 97.31 114 THR A O 1
ATOM 912 N N . PHE A 1 115 ? 4.257 1.469 3.184 1.00 97.38 115 PHE A N 1
ATOM 913 C CA . PHE A 1 115 ? 3.513 2.217 4.190 1.00 97.38 115 PHE A CA 1
ATOM 914 C C . PHE A 1 115 ? 2.126 1.596 4.336 1.00 97.38 115 PHE A C 1
ATOM 916 O O . PHE A 1 115 ? 1.502 1.291 3.321 1.00 97.38 115 PHE A O 1
ATOM 923 N N . LEU A 1 116 ? 1.648 1.442 5.568 1.00 97.81 116 LEU A N 1
ATOM 924 C CA . LEU A 1 116 ? 0.260 1.094 5.875 1.00 97.81 116 LEU A CA 1
ATOM 925 C C . LEU A 1 116 ? -0.427 2.322 6.470 1.00 97.81 116 LEU A C 1
ATOM 927 O O . LEU A 1 116 ? 0.070 2.880 7.452 1.00 97.81 116 LEU A O 1
ATOM 931 N N . PHE A 1 117 ? -1.554 2.722 5.893 1.00 97.81 117 PHE A N 1
ATOM 932 C CA . PHE A 1 117 ? -2.377 3.836 6.359 1.00 97.81 117 PHE A CA 1
ATOM 933 C C . PHE A 1 117 ? -3.776 3.359 6.738 1.00 97.81 117 PHE A C 1
ATOM 935 O O . PHE A 1 117 ? -4.237 2.321 6.260 1.00 97.81 117 PHE A O 1
ATOM 942 N N . THR A 1 118 ? -4.440 4.121 7.607 1.00 98.00 118 THR A N 1
ATOM 943 C CA . THR A 1 118 ? -5.821 3.856 8.014 1.00 98.00 118 THR A CA 1
ATOM 944 C C . THR A 1 118 ? -6.583 5.107 8.419 1.00 98.00 118 THR A C 1
ATOM 946 O O . THR A 1 118 ? -6.007 6.028 8.998 1.00 98.00 118 THR A O 1
ATOM 949 N N . THR A 1 119 ? -7.893 5.126 8.190 1.00 97.38 119 THR A N 1
ATOM 950 C CA . THR A 1 119 ? -8.805 6.131 8.760 1.00 97.38 119 THR A CA 1
ATOM 951 C C . THR A 1 119 ? -9.461 5.675 10.066 1.00 97.38 119 THR A C 1
ATOM 953 O O . THR A 1 119 ? -10.240 6.427 10.650 1.00 97.38 119 THR A O 1
ATOM 956 N N . GLU A 1 120 ? -9.119 4.483 10.572 1.00 97.75 120 GLU A N 1
ATOM 957 C CA . GLU A 1 120 ? -9.539 4.012 11.895 1.00 97.75 120 GLU A CA 1
ATOM 958 C C . GLU A 1 120 ? -9.126 5.024 12.986 1.00 97.75 120 GLU A C 1
ATOM 960 O O . GLU A 1 120 ? -7.948 5.390 13.074 1.00 97.75 120 GLU A O 1
ATOM 965 N N . PRO A 1 121 ? -10.054 5.480 13.848 1.00 97.62 121 PRO A N 1
ATOM 966 C CA . PRO A 1 121 ? -9.703 6.327 14.980 1.00 97.62 121 PRO A CA 1
ATOM 967 C C . PRO A 1 121 ? -8.745 5.602 15.942 1.00 97.62 121 PRO A C 1
ATOM 969 O O . PRO A 1 121 ? -8.977 4.438 16.270 1.00 97.62 121 PRO A O 1
ATOM 972 N N . PRO A 1 122 ? -7.689 6.265 16.445 1.00 97.38 122 PRO A N 1
ATOM 973 C CA . PRO A 1 122 ? -6.732 5.618 17.330 1.00 97.38 122 PRO A CA 1
ATOM 974 C C . PRO A 1 122 ? -7.371 5.237 18.673 1.00 97.38 122 PRO A C 1
ATOM 976 O O . PRO A 1 122 ? -7.980 6.071 19.342 1.00 97.38 122 PRO A O 1
ATOM 979 N N . ALA A 1 123 ? -7.151 4.001 19.113 1.00 96.31 123 ALA A N 1
ATOM 980 C CA . ALA A 1 123 ? -7.557 3.524 20.429 1.00 96.31 123 ALA A CA 1
ATOM 981 C C . ALA A 1 123 ? -6.784 4.243 21.550 1.00 96.31 123 ALA A C 1
ATOM 983 O O . ALA A 1 123 ? -5.555 4.370 21.501 1.00 96.31 123 ALA A O 1
ATOM 984 N N . ALA A 1 124 ? -7.507 4.690 22.580 1.00 95.38 124 ALA A N 1
ATOM 985 C CA . ALA A 1 124 ? -6.928 5.360 23.740 1.00 95.38 124 ALA A CA 1
ATOM 986 C C . ALA A 1 124 ? -5.986 4.431 24.528 1.00 95.38 124 ALA A C 1
ATOM 988 O O . ALA A 1 124 ? -6.228 3.229 24.642 1.00 95.38 124 ALA A O 1
ATOM 989 N N . GLY A 1 125 ? -4.906 4.999 25.077 1.00 95.12 125 GLY A N 1
ATOM 990 C CA . GLY A 1 125 ? -3.941 4.270 25.910 1.00 95.12 125 GLY A CA 1
ATOM 991 C C . GLY A 1 125 ? -3.063 3.262 25.161 1.00 95.12 125 GLY A C 1
ATOM 992 O O . GLY A 1 125 ? -2.379 2.466 25.798 1.00 95.12 125 GLY A O 1
ATOM 993 N N . ARG A 1 126 ? -3.077 3.268 23.823 1.00 94.19 126 ARG A N 1
ATOM 994 C CA . ARG A 1 126 ? -2.218 2.420 22.988 1.00 94.19 126 ARG A CA 1
ATOM 995 C C . ARG A 1 126 ? -1.198 3.256 22.228 1.00 94.19 126 ARG A C 1
ATOM 997 O O . ARG A 1 126 ? -1.413 4.439 21.974 1.00 94.19 126 ARG A O 1
ATOM 1004 N N . GLU A 1 127 ? -0.112 2.618 21.810 1.00 93.62 127 GLU A N 1
ATOM 1005 C CA . GLU A 1 127 ? 0.984 3.262 21.082 1.00 93.62 127 GLU A CA 1
ATOM 1006 C C . GLU A 1 127 ? 1.317 2.535 19.774 1.00 93.62 127 GLU A C 1
ATOM 1008 O O . GLU A 1 127 ? 0.963 1.371 19.573 1.00 93.62 127 GLU A O 1
ATOM 1013 N N . GLY A 1 128 ? 1.975 3.252 18.858 1.00 95.06 128 GLY A N 1
ATOM 1014 C CA . GLY A 1 128 ? 2.372 2.730 17.549 1.00 95.06 128 GLY A CA 1
ATOM 1015 C C . GLY A 1 128 ? 1.207 2.120 16.763 1.00 95.06 128 GLY A C 1
ATOM 1016 O O . GLY A 1 128 ? 0.088 2.635 16.778 1.00 95.06 128 GLY A O 1
ATOM 1017 N N . ALA A 1 129 ? 1.473 0.991 16.106 1.00 96.50 129 ALA A N 1
ATOM 1018 C CA . ALA A 1 129 ? 0.483 0.239 15.341 1.00 96.50 129 ALA A CA 1
ATOM 1019 C C . ALA A 1 129 ? -0.663 -0.332 16.208 1.00 96.50 129 ALA A C 1
ATOM 1021 O O . ALA A 1 129 ? -1.774 -0.512 15.714 1.00 96.50 129 ALA A O 1
ATOM 1022 N N . ALA A 1 130 ? -0.444 -0.546 17.514 1.00 96.06 130 ALA A N 1
ATOM 1023 C CA . ALA A 1 130 ? -1.447 -1.098 18.435 1.00 96.06 130 ALA A CA 1
ATOM 1024 C C . ALA A 1 130 ? -2.691 -0.206 18.576 1.00 96.06 130 ALA A C 1
ATOM 1026 O O . ALA A 1 130 ? -3.754 -0.674 18.996 1.00 96.06 130 ALA A O 1
ATOM 1027 N N . ARG A 1 131 ? -2.543 1.082 18.240 1.00 97.25 131 ARG A N 1
ATOM 1028 C CA . ARG A 1 131 ? -3.609 2.089 18.218 1.00 97.25 131 ARG A CA 1
ATOM 1029 C C . ARG A 1 131 ? -4.691 1.794 17.185 1.00 97.25 131 ARG A C 1
ATOM 1031 O O . ARG A 1 131 ? -5.773 2.343 17.329 1.00 97.25 131 ARG A O 1
ATOM 1038 N N . PHE A 1 132 ? -4.425 0.941 16.198 1.00 97.75 132 PHE A N 1
ATOM 1039 C CA . PHE A 1 132 ? -5.331 0.665 15.079 1.00 97.75 132 PHE A CA 1
ATOM 1040 C C . PHE A 1 132 ? -5.645 -0.839 14.981 1.00 97.75 132 PHE A C 1
ATOM 1042 O O . PHE A 1 132 ? -5.199 -1.521 14.052 1.00 97.75 132 PHE A O 1
ATOM 1049 N N . PRO A 1 133 ? -6.328 -1.414 15.989 1.00 96.94 133 PRO A N 1
ATOM 1050 C CA . PRO A 1 133 ? -6.525 -2.856 16.078 1.00 96.94 133 PRO A CA 1
ATOM 1051 C C . PRO A 1 133 ? -7.296 -3.451 14.897 1.00 96.94 133 PRO A C 1
ATOM 1053 O O . PRO A 1 133 ? -6.929 -4.536 14.445 1.00 96.94 133 PRO A O 1
ATOM 1056 N N . ARG A 1 134 ? -8.329 -2.776 14.372 1.00 97.69 134 ARG A N 1
ATOM 1057 C CA . ARG A 1 134 ? -9.107 -3.304 13.236 1.00 97.69 134 ARG A CA 1
ATOM 1058 C C . ARG A 1 134 ? -8.252 -3.346 11.978 1.00 97.69 134 ARG A C 1
ATOM 1060 O O . ARG A 1 134 ? -8.264 -4.346 11.266 1.00 97.69 134 ARG A O 1
ATOM 1067 N N . THR A 1 135 ? -7.440 -2.316 11.764 1.00 97.88 135 THR A N 1
ATOM 1068 C CA . THR A 1 135 ? -6.482 -2.254 10.658 1.00 97.88 135 THR A CA 1
ATOM 1069 C C . THR A 1 135 ? -5.463 -3.383 10.730 1.00 97.88 135 THR A C 1
ATOM 1071 O O . THR A 1 135 ? -5.178 -4.011 9.714 1.00 97.88 135 THR A O 1
ATOM 1074 N N . LEU A 1 136 ? -4.925 -3.684 11.917 1.00 97.56 136 LEU A N 1
ATOM 1075 C CA . LEU A 1 136 ? -3.982 -4.793 12.083 1.00 97.56 136 LEU A CA 1
ATOM 1076 C C . LEU A 1 136 ? -4.611 -6.149 11.752 1.00 97.56 136 LEU A C 1
ATOM 1078 O O . LEU A 1 136 ? -3.961 -6.970 11.105 1.00 97.56 136 LEU A O 1
ATOM 1082 N N . ILE A 1 137 ? -5.859 -6.380 12.167 1.00 97.19 137 ILE A N 1
ATOM 1083 C CA . ILE A 1 137 ? -6.593 -7.613 11.848 1.00 97.19 137 ILE A CA 1
ATOM 1084 C C . ILE A 1 137 ? -6.761 -7.743 10.332 1.00 97.19 137 ILE A C 1
ATOM 1086 O O . ILE A 1 137 ? -6.352 -8.758 9.768 1.00 97.19 137 ILE A O 1
ATOM 1090 N N . VAL A 1 138 ? -7.284 -6.702 9.675 1.00 97.62 138 VAL A N 1
ATOM 1091 C CA . VAL A 1 138 ? -7.483 -6.675 8.218 1.00 97.62 138 VAL A CA 1
ATOM 1092 C C . VAL A 1 138 ? -6.166 -6.909 7.485 1.00 97.62 138 VAL A C 1
ATOM 1094 O O . VAL A 1 138 ? -6.087 -7.803 6.649 1.00 97.62 138 VAL A O 1
ATOM 1097 N N . ALA A 1 139 ? -5.112 -6.161 7.821 1.00 97.69 139 ALA A N 1
ATOM 1098 C CA . ALA A 1 139 ? -3.828 -6.266 7.135 1.00 97.69 139 ALA A CA 1
ATOM 1099 C C . ALA A 1 139 ? -3.236 -7.678 7.242 1.00 97.69 139 ALA A C 1
ATOM 1101 O O . ALA A 1 139 ? -2.827 -8.252 6.235 1.00 97.69 139 ALA A O 1
ATOM 1102 N N . ARG A 1 140 ? -3.247 -8.284 8.437 1.00 97.12 140 ARG A N 1
ATOM 1103 C CA . ARG A 1 140 ? -2.772 -9.664 8.621 1.00 97.12 140 ARG A CA 1
ATOM 1104 C C . ARG A 1 140 ? -3.621 -10.673 7.850 1.00 97.12 140 ARG A C 1
ATOM 1106 O O . ARG A 1 140 ? -3.067 -11.585 7.244 1.00 97.12 140 ARG A O 1
ATOM 1113 N N . GLN A 1 141 ? -4.944 -10.522 7.877 1.00 97.19 141 GLN A N 1
ATOM 1114 C CA . GLN A 1 141 ? -5.863 -11.450 7.223 1.00 97.19 141 GLN A CA 1
ATOM 1115 C C . GLN A 1 141 ? -5.754 -11.387 5.697 1.00 97.19 141 GLN A C 1
ATOM 1117 O O . GLN A 1 141 ? -5.666 -12.428 5.053 1.00 97.19 141 GLN A O 1
ATOM 1122 N N . VAL A 1 142 ? -5.740 -10.181 5.127 1.00 97.69 142 VAL A N 1
ATOM 1123 C CA . VAL A 1 142 ? -5.693 -9.967 3.675 1.00 97.69 142 VAL A CA 1
ATOM 1124 C C . VAL A 1 142 ? -4.320 -10.340 3.120 1.00 97.69 142 VAL A C 1
ATOM 1126 O O . VAL A 1 142 ? -4.225 -11.093 2.156 1.00 97.69 142 VAL A O 1
ATOM 1129 N N . MET A 1 143 ? -3.238 -9.867 3.741 1.00 97.38 143 MET A N 1
ATOM 1130 C CA . MET A 1 143 ? -1.889 -10.064 3.202 1.00 97.38 143 MET A CA 1
ATOM 1131 C C . MET A 1 143 ? -1.293 -11.439 3.539 1.00 97.38 143 MET A C 1
ATOM 1133 O O . MET A 1 143 ? -0.357 -11.891 2.875 1.00 97.38 143 MET A O 1
ATOM 1137 N N . GLY A 1 144 ? -1.769 -12.092 4.603 1.00 96.62 144 GLY A N 1
ATOM 1138 C CA . GLY A 1 144 ? -1.218 -13.354 5.090 1.00 96.62 144 GLY A CA 1
ATOM 1139 C C . GLY A 1 144 ? 0.289 -13.264 5.351 1.00 96.62 144 GLY A C 1
ATOM 1140 O O . GLY A 1 144 ? 0.769 -12.372 6.050 1.00 96.62 144 GLY A O 1
ATOM 1141 N N . ALA A 1 145 ? 1.060 -14.177 4.754 1.00 96.00 145 ALA A N 1
ATOM 1142 C CA . ALA A 1 145 ? 2.516 -14.224 4.916 1.00 96.00 145 ALA A CA 1
ATOM 1143 C C . ALA A 1 145 ? 3.237 -12.963 4.398 1.00 96.00 145 ALA A C 1
ATOM 1145 O O . ALA A 1 145 ? 4.310 -12.622 4.903 1.00 96.00 145 ALA A O 1
ATOM 1146 N N . ASP A 1 146 ? 2.652 -12.236 3.438 1.00 96.88 146 ASP A N 1
ATOM 1147 C CA . ASP A 1 146 ? 3.256 -11.002 2.930 1.00 96.88 146 ASP A CA 1
ATOM 1148 C C . ASP A 1 146 ? 3.257 -9.881 3.976 1.00 96.88 146 ASP A C 1
ATOM 1150 O O . ASP A 1 146 ? 4.099 -8.990 3.885 1.00 96.88 146 ASP A O 1
ATOM 1154 N N . ALA A 1 147 ? 2.395 -9.932 5.001 1.00 97.06 147 ALA A N 1
ATOM 1155 C CA . ALA A 1 147 ? 2.428 -8.979 6.113 1.00 97.06 147 ALA A CA 1
ATOM 1156 C C . ALA A 1 147 ? 3.816 -8.952 6.773 1.00 97.06 147 ALA A C 1
ATOM 1158 O O . ALA A 1 147 ? 4.415 -7.884 6.923 1.00 97.06 147 ALA A O 1
ATOM 1159 N N . GLN A 1 148 ? 4.370 -10.134 7.064 1.00 95.69 148 GLN A N 1
ATOM 1160 C CA . GLN A 1 148 ? 5.691 -10.274 7.676 1.00 95.69 148 GLN A CA 1
ATOM 1161 C C . GLN A 1 148 ? 6.813 -9.859 6.725 1.00 95.69 148 GLN A C 1
ATOM 1163 O O . GLN A 1 148 ? 7.796 -9.245 7.138 1.00 95.69 148 GLN A O 1
ATOM 1168 N N . VAL A 1 149 ? 6.687 -10.173 5.437 1.00 94.50 149 VAL A N 1
ATOM 1169 C CA . VAL A 1 149 ? 7.693 -9.782 4.439 1.00 94.50 149 VAL A CA 1
ATOM 1170 C C . VAL A 1 149 ? 7.721 -8.263 4.270 1.00 94.50 149 VAL A C 1
ATOM 1172 O O . VAL A 1 149 ? 8.789 -7.662 4.154 1.00 94.50 149 VAL A O 1
ATOM 1175 N N . LEU A 1 150 ? 6.554 -7.624 4.271 1.00 95.88 150 LEU A N 1
ATOM 1176 C CA . LEU A 1 150 ? 6.431 -6.200 4.007 1.00 95.88 150 LEU A CA 1
ATOM 1177 C C . LEU A 1 150 ? 6.726 -5.340 5.224 1.00 95.88 150 LEU A C 1
ATOM 1179 O O . LEU A 1 150 ? 7.393 -4.322 5.059 1.00 95.88 150 LEU A O 1
ATOM 1183 N N . PHE A 1 151 ? 6.312 -5.750 6.419 1.00 96.44 151 PHE A N 1
ATOM 1184 C CA . PHE A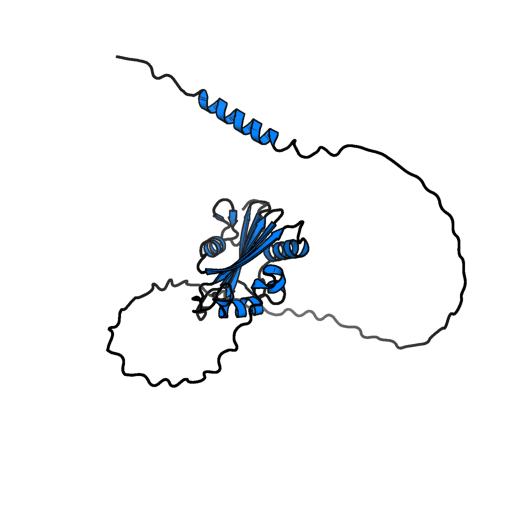 1 151 ? 6.407 -4.930 7.627 1.00 96.44 151 PHE A CA 1
ATOM 1185 C C . PHE A 1 151 ? 7.287 -5.537 8.727 1.00 96.44 151 PHE A C 1
ATOM 1187 O O . PHE A 1 151 ? 7.517 -4.891 9.751 1.00 96.44 151 PHE A O 1
ATOM 1194 N N . GLY A 1 152 ? 7.829 -6.742 8.521 1.00 92.00 152 GLY A N 1
ATOM 1195 C CA . GLY A 1 152 ? 8.471 -7.494 9.597 1.00 92.00 152 GLY A CA 1
ATOM 1196 C C . GLY A 1 152 ? 7.501 -7.684 10.764 1.00 92.00 152 GLY A C 1
ATOM 1197 O O . GLY A 1 152 ? 6.287 -7.662 10.583 1.00 92.00 152 GLY A O 1
ATOM 1198 N N . GLY A 1 153 ? 8.037 -7.742 11.983 1.00 93.56 153 GLY A N 1
ATOM 1199 C CA . GLY A 1 153 ? 7.225 -7.878 13.195 1.00 93.56 153 GLY A CA 1
ATOM 1200 C C . GLY A 1 153 ? 6.484 -6.611 13.642 1.00 93.56 153 GLY A C 1
ATOM 1201 O O . GLY A 1 153 ? 5.913 -6.605 14.728 1.00 93.56 153 GLY A O 1
ATOM 1202 N N . GLN A 1 154 ? 6.473 -5.522 12.858 1.00 94.81 154 GLN A N 1
ATOM 1203 C CA . GLN A 1 154 ? 5.735 -4.304 13.242 1.00 94.81 154 GLN A CA 1
ATOM 1204 C C . GLN A 1 154 ? 4.230 -4.548 13.340 1.00 94.81 154 GLN A C 1
ATOM 1206 O O . GLN A 1 154 ? 3.544 -3.882 14.116 1.00 94.81 154 GLN A O 1
ATOM 1211 N N . LEU A 1 155 ? 3.723 -5.499 12.553 1.00 95.50 155 LEU A N 1
ATOM 1212 C CA . LEU A 1 155 ? 2.327 -5.882 12.610 1.00 95.50 155 LEU A CA 1
ATOM 1213 C C . LEU A 1 155 ? 2.064 -6.968 13.642 1.00 95.50 155 LEU A C 1
ATOM 1215 O O . LEU A 1 155 ? 0.892 -7.224 13.830 1.00 95.50 155 LEU A O 1
ATOM 1219 N N . ASP A 1 156 ? 3.049 -7.550 14.340 1.00 91.44 156 ASP A N 1
ATOM 1220 C CA . ASP A 1 156 ? 2.898 -8.686 15.281 1.00 91.44 156 ASP A CA 1
ATOM 1221 C C . ASP A 1 156 ? 2.553 -8.263 16.720 1.00 91.44 156 ASP A C 1
ATOM 1223 O O . ASP A 1 156 ? 2.830 -8.955 17.699 1.00 91.44 156 ASP A O 1
ATOM 1227 N N . ILE A 1 157 ? 1.922 -7.104 16.881 1.00 88.25 157 ILE A N 1
ATOM 1228 C CA . ILE A 1 157 ? 1.535 -6.611 18.201 1.00 88.25 157 ILE A CA 1
ATOM 1229 C C . ILE A 1 157 ? 0.416 -7.483 18.781 1.00 88.25 157 ILE A C 1
ATOM 1231 O O . ILE A 1 157 ? -0.612 -7.705 18.134 1.00 88.25 157 ILE A O 1
ATOM 1235 N N . ALA A 1 158 ? 0.597 -7.959 20.014 1.00 82.50 158 ALA A N 1
ATOM 1236 C CA . ALA A 1 158 ? -0.451 -8.663 20.739 1.00 82.50 158 ALA A CA 1
ATOM 1237 C C . ALA A 1 158 ? -1.680 -7.752 20.856 1.00 82.50 158 ALA A C 1
ATOM 1239 O O . ALA A 1 158 ? -1.650 -6.713 21.519 1.00 82.50 158 ALA A O 1
ATOM 1240 N N . LEU A 1 159 ? -2.759 -8.128 20.173 1.00 77.06 159 LEU A N 1
ATOM 1241 C CA . LEU A 1 159 ? -4.047 -7.501 20.405 1.00 77.06 159 LEU A CA 1
ATOM 1242 C C . LEU A 1 159 ? -4.511 -7.996 21.774 1.00 77.06 159 LEU A C 1
ATOM 1244 O O . LEU A 1 159 ? -4.412 -9.200 22.029 1.00 77.06 159 LEU A O 1
ATOM 1248 N N . PRO A 1 160 ? -4.973 -7.109 22.673 1.00 71.50 160 PRO A N 1
ATOM 1249 C CA . PRO A 1 160 ? -5.570 -7.591 23.902 1.00 71.50 160 PRO A CA 1
ATOM 1250 C C . PRO A 1 160 ? -6.718 -8.530 23.530 1.00 71.50 160 PRO A C 1
ATOM 1252 O O . PRO A 1 160 ? -7.347 -8.320 22.481 1.00 71.50 160 PRO A O 1
ATOM 1255 N N . PRO A 1 161 ? -6.976 -9.561 24.352 1.00 73.00 161 PRO A N 1
ATOM 1256 C CA . PRO A 1 161 ? -8.141 -10.405 24.147 1.00 73.00 161 PRO A CA 1
ATOM 1257 C C . PRO A 1 161 ? -9.344 -9.482 23.969 1.00 73.00 161 PRO A C 1
ATOM 1259 O O . PRO A 1 161 ? -9.440 -8.465 24.665 1.00 73.00 161 PRO A O 1
ATOM 1262 N N . ALA A 1 162 ? -10.192 -9.775 22.978 1.00 70.44 162 ALA A N 1
ATOM 1263 C CA . ALA A 1 162 ? -11.468 -9.091 22.854 1.00 70.44 162 ALA A CA 1
ATOM 1264 C C . ALA A 1 162 ? -12.113 -9.220 24.229 1.00 70.44 162 ALA A C 1
ATOM 1266 O O . ALA A 1 162 ? -12.358 -10.338 24.665 1.00 70.44 162 ALA A O 1
ATOM 1267 N N . GLY A 1 163 ? -12.189 -8.114 24.971 1.00 65.44 163 GLY A N 1
ATOM 1268 C CA . GLY A 1 163 ? -12.692 -8.157 26.328 1.00 65.44 163 GLY A CA 1
ATOM 1269 C C . GLY A 1 163 ? -14.111 -8.666 26.220 1.00 65.44 163 GLY A C 1
ATOM 1270 O O . GLY A 1 163 ? -14.967 -7.940 25.717 1.00 65.44 163 GLY A O 1
ATOM 1271 N N . ASP A 1 164 ? -14.328 -9.920 26.610 1.00 60.00 164 ASP A N 1
ATOM 1272 C CA . ASP A 1 164 ? -15.656 -10.449 26.856 1.00 60.00 164 ASP A CA 1
ATOM 1273 C C . ASP A 1 164 ? -16.277 -9.437 27.804 1.00 60.00 164 ASP A C 1
ATOM 1275 O O . ASP A 1 164 ? -15.694 -9.183 28.857 1.00 60.00 164 ASP A O 1
ATOM 1279 N N . GLY A 1 165 ? -17.324 -8.745 27.350 1.00 55.84 165 GLY A N 1
ATOM 1280 C CA . GLY A 1 165 ? -17.913 -7.599 28.030 1.00 55.84 165 GLY A CA 1
ATOM 1281 C C . GLY A 1 165 ? -18.221 -7.944 29.476 1.00 55.84 165 GLY A C 1
ATOM 1282 O O . GLY A 1 165 ? -19.283 -8.463 29.787 1.00 55.84 165 GLY A O 1
ATOM 1283 N N . GLN A 1 166 ? -17.255 -7.709 30.359 1.00 53.56 166 GLN A N 1
ATOM 1284 C CA . GLN A 1 166 ? -17.447 -7.893 31.771 1.00 53.56 166 GLN A CA 1
ATOM 1285 C C . GLN A 1 166 ? -17.987 -6.567 32.239 1.00 53.56 166 GLN A C 1
ATOM 1287 O O . GLN A 1 166 ? -17.247 -5.615 32.493 1.00 53.56 166 GLN A O 1
ATOM 1292 N N . ASP A 1 167 ? -19.312 -6.544 32.208 1.00 54.88 167 ASP A N 1
ATOM 1293 C CA . ASP A 1 167 ? -20.240 -5.524 32.645 1.00 54.88 167 ASP A CA 1
ATOM 1294 C C . ASP A 1 167 ? -19.857 -5.071 34.054 1.00 54.88 167 ASP A C 1
ATOM 1296 O O . ASP A 1 167 ? -20.378 -5.514 35.076 1.00 54.88 167 ASP A O 1
ATOM 1300 N N . GLY A 1 168 ? -18.852 -4.204 34.116 1.00 55.62 168 GLY A N 1
ATOM 1301 C CA . GLY A 1 168 ? -18.479 -3.464 35.299 1.00 55.62 168 GLY A CA 1
ATOM 1302 C C . GLY A 1 168 ? -19.542 -2.410 35.521 1.00 55.62 168 GLY A C 1
ATOM 1303 O O . GLY A 1 168 ? -19.343 -1.248 35.179 1.00 55.62 168 GLY A O 1
ATOM 1304 N N . GLU A 1 169 ? -20.671 -2.851 36.064 1.00 57.16 169 GLU A N 1
ATOM 1305 C CA . GLU A 1 169 ? -21.749 -2.072 36.654 1.00 57.16 169 GLU A CA 1
ATOM 1306 C C . GLU A 1 169 ? -21.171 -1.168 37.759 1.00 57.16 169 GLU A C 1
ATOM 1308 O O . GLU A 1 169 ? -21.276 -1.433 38.954 1.00 57.16 169 GLU A O 1
ATOM 1313 N N . GLN A 1 170 ? -20.483 -0.093 37.371 1.00 55.50 170 GLN A N 1
ATOM 1314 C CA . GLN A 1 170 ? -20.105 0.984 38.274 1.00 55.50 170 GLN A CA 1
ATOM 1315 C C . GLN A 1 170 ? -21.213 2.025 38.265 1.00 55.50 170 GLN A C 1
ATOM 1317 O O . GLN A 1 170 ? -21.227 3.007 37.529 1.00 55.50 170 GLN A O 1
ATOM 1322 N N . ASN A 1 171 ? -22.164 1.727 39.139 1.00 56.72 171 ASN A N 1
ATOM 1323 C CA . ASN A 1 171 ? -23.068 2.635 39.812 1.00 56.72 171 ASN A CA 1
ATOM 1324 C C . ASN A 1 171 ? -22.373 3.968 40.177 1.00 56.72 171 ASN A C 1
ATOM 1326 O O . ASN A 1 171 ? -21.660 4.043 41.177 1.00 56.72 171 ASN A O 1
ATOM 1330 N N . ALA A 1 172 ? -22.573 5.020 39.378 1.00 54.94 172 ALA A N 1
ATOM 1331 C CA . ALA A 1 172 ? -22.226 6.390 39.756 1.00 54.94 172 ALA A CA 1
ATOM 1332 C C . ALA A 1 172 ? -23.069 7.433 38.997 1.00 54.94 172 ALA A C 1
ATOM 1334 O O . ALA A 1 172 ? -22.621 8.013 38.016 1.00 54.94 172 ALA A O 1
ATOM 1335 N N . GLY A 1 173 ? -24.268 7.702 39.527 1.00 61.28 173 GLY A N 1
ATOM 1336 C CA . GLY A 1 173 ? -24.899 9.032 39.547 1.00 61.28 173 GLY A CA 1
ATOM 1337 C C . GLY A 1 173 ? -25.521 9.584 38.246 1.00 61.28 173 GLY A C 1
ATOM 1338 O O . GLY A 1 173 ? -24.996 9.386 37.156 1.00 61.28 173 GLY A O 1
ATOM 1339 N N . PRO A 1 174 ? -26.644 10.326 38.338 1.00 57.78 174 PRO A N 1
ATOM 1340 C CA . PRO A 1 174 ? -27.324 10.881 37.169 1.00 57.78 174 PRO A CA 1
ATOM 1341 C C . PRO A 1 174 ? -26.510 12.024 36.529 1.00 57.78 174 PRO A C 1
ATOM 1343 O O . PRO A 1 174 ? -26.153 12.976 37.229 1.00 57.78 174 PRO A O 1
ATOM 1346 N N . PRO A 1 175 ? -26.246 11.992 35.210 1.00 57.34 175 PRO A N 1
ATOM 1347 C CA . PRO A 1 175 ? -25.640 13.117 34.511 1.00 57.34 175 PRO A CA 1
ATOM 1348 C C . PRO A 1 175 ? -26.678 14.201 34.173 1.00 57.34 175 PRO A C 1
ATOM 1350 O O . PRO A 1 175 ? -27.825 13.922 33.823 1.00 57.34 175 PRO A O 1
ATOM 1353 N N . ALA A 1 176 ? -26.246 15.459 34.280 1.00 56.03 176 ALA A N 1
ATOM 1354 C CA . ALA A 1 176 ? -26.995 16.652 33.891 1.00 56.03 176 ALA A CA 1
ATOM 1355 C C . ALA A 1 176 ? -27.284 16.693 32.370 1.00 56.03 176 ALA A C 1
ATOM 1357 O O . ALA A 1 176 ? -26.509 16.142 31.584 1.00 56.03 176 ALA A O 1
ATOM 1358 N N . PRO A 1 177 ? -28.364 17.369 31.926 1.00 62.22 177 PRO A N 1
ATOM 1359 C CA . PRO A 1 177 ? -28.731 17.437 30.515 1.00 62.22 177 PRO A CA 1
ATOM 1360 C C . PRO A 1 177 ? -27.765 18.336 29.732 1.00 62.22 177 PRO A C 1
ATOM 1362 O O . PRO A 1 177 ? -27.629 19.521 30.034 1.00 62.22 177 PRO A O 1
ATOM 1365 N N . VAL A 1 178 ? -27.131 17.787 28.692 1.00 58.78 178 VAL A N 1
ATOM 1366 C CA . VAL A 1 178 ? -26.314 18.549 27.736 1.00 58.78 178 VAL A CA 1
ATOM 1367 C C . VAL A 1 178 ? -26.950 18.458 26.347 1.00 58.78 178 VAL A C 1
ATOM 1369 O O . VAL A 1 178 ? -27.334 17.383 25.892 1.00 58.78 178 VAL A O 1
ATOM 1372 N N . ALA A 1 179 ? -27.119 19.623 25.723 1.00 55.47 179 ALA A N 1
ATOM 1373 C CA . ALA A 1 179 ? -27.886 19.867 24.505 1.00 55.47 179 ALA A CA 1
ATOM 1374 C C . ALA A 1 179 ? -27.309 19.196 23.236 1.00 55.47 179 ALA A C 1
ATOM 1376 O O . ALA A 1 179 ? -26.100 18.972 23.153 1.00 55.47 179 ALA A O 1
ATOM 1377 N N . PRO A 1 180 ? -28.142 18.937 22.207 1.00 53.81 180 PRO A N 1
ATOM 1378 C CA . PRO A 1 180 ? -27.681 18.373 20.944 1.00 53.81 180 PRO A CA 1
ATOM 1379 C C . PRO A 1 180 ? -26.979 19.434 20.088 1.00 53.81 180 PRO A C 1
ATOM 1381 O O . PRO A 1 180 ? -27.583 20.434 19.700 1.00 53.81 180 PRO A O 1
ATOM 1384 N N . SER A 1 181 ? -25.714 19.186 19.743 1.00 47.75 181 SER A N 1
ATOM 1385 C CA . SER A 1 181 ? -25.013 19.936 18.700 1.00 47.75 181 SER A CA 1
ATOM 1386 C C . SER A 1 181 ? -24.997 19.105 17.420 1.00 47.75 181 SER A C 1
ATOM 1388 O O . SER A 1 181 ? -24.324 18.081 17.320 1.00 47.75 181 SER A O 1
ATOM 1390 N N . SER A 1 182 ? -25.820 19.534 16.467 1.00 46.47 182 SER A N 1
ATOM 1391 C CA . SER A 1 182 ? -25.922 18.985 15.120 1.00 46.47 182 SER A CA 1
ATOM 1392 C C . SER A 1 182 ? -24.672 19.364 14.328 1.00 46.47 182 SER A C 1
ATOM 1394 O O . SER A 1 182 ? -24.411 20.549 14.125 1.00 46.47 182 SER A O 1
ATOM 1396 N N . SER A 1 183 ? -23.906 18.376 13.868 1.00 49.56 183 SER A N 1
ATOM 1397 C CA . SER A 1 183 ? -22.888 18.594 12.842 1.00 49.56 183 SER A CA 1
ATOM 1398 C C . SER A 1 183 ? -23.068 17.563 11.739 1.00 49.56 183 SER A C 1
ATOM 1400 O O . SER A 1 183 ? -22.756 16.381 11.880 1.00 49.56 183 SER A O 1
ATOM 1402 N N . VAL A 1 184 ? -23.666 18.042 10.655 1.00 42.81 184 VAL A N 1
ATOM 1403 C CA . VAL A 1 184 ? -23.869 17.344 9.391 1.00 42.81 184 VAL A CA 1
ATOM 1404 C C . VAL A 1 184 ? -22.516 17.260 8.687 1.00 42.81 184 VAL A C 1
ATOM 1406 O O . VAL A 1 184 ? -21.976 18.279 8.261 1.00 42.81 184 VAL A O 1
ATOM 1409 N N . ALA A 1 185 ? -21.967 16.055 8.550 1.00 43.31 185 ALA A N 1
ATOM 1410 C CA . ALA A 1 185 ? -20.850 15.810 7.644 1.00 43.31 185 ALA A CA 1
ATOM 1411 C C . ALA A 1 185 ? -21.373 15.649 6.199 1.00 43.31 185 ALA A C 1
ATOM 1413 O O . ALA A 1 185 ? -22.427 15.034 5.996 1.00 43.31 185 ALA A O 1
ATOM 1414 N N . PRO A 1 186 ? -20.672 16.177 5.181 1.00 43.59 186 PRO A N 1
ATOM 1415 C CA . PRO A 1 186 ? -21.089 16.042 3.793 1.00 43.59 186 PRO A CA 1
ATOM 1416 C C . PRO A 1 186 ? -20.892 14.600 3.305 1.00 43.59 186 PRO A C 1
ATOM 1418 O O . PRO A 1 186 ? -19.777 14.088 3.237 1.00 43.59 186 PRO A O 1
ATOM 1421 N N . ARG A 1 187 ? -22.000 13.957 2.922 1.00 35.88 187 ARG A N 1
ATOM 1422 C CA . ARG A 1 187 ? -22.015 12.748 2.090 1.00 35.88 187 ARG A CA 1
ATOM 1423 C C . ARG A 1 187 ? -21.472 13.101 0.702 1.00 35.88 187 ARG A C 1
ATOM 1425 O O . ARG A 1 187 ? -22.194 13.670 -0.112 1.00 35.88 187 ARG A O 1
ATOM 1432 N N . LEU A 1 188 ? -20.224 12.742 0.417 1.00 39.72 188 LEU A N 1
ATOM 1433 C CA . LEU A 1 188 ? -19.749 12.616 -0.961 1.00 39.72 188 LEU A CA 1
ATOM 1434 C C . LEU A 1 188 ? -20.313 11.307 -1.521 1.00 39.72 188 LEU A C 1
ATOM 1436 O O . LEU A 1 188 ? -19.826 10.223 -1.217 1.00 39.72 188 LEU A O 1
ATOM 1440 N N . GLY A 1 189 ? -21.409 11.416 -2.272 1.00 32.53 189 GLY A N 1
ATOM 1441 C CA . GLY A 1 189 ? -21.992 10.309 -3.022 1.00 32.53 189 GLY A CA 1
ATOM 1442 C C . GLY A 1 189 ? -21.133 9.996 -4.240 1.00 32.53 189 GLY A C 1
ATOM 1443 O O . GLY A 1 189 ? -21.175 10.718 -5.233 1.00 32.53 189 GLY A O 1
ATOM 1444 N N . TRP A 1 190 ? -20.359 8.923 -4.161 1.00 42.19 190 TRP A N 1
ATOM 1445 C CA . TRP A 1 190 ? -19.687 8.312 -5.296 1.00 42.19 190 TRP A CA 1
ATOM 1446 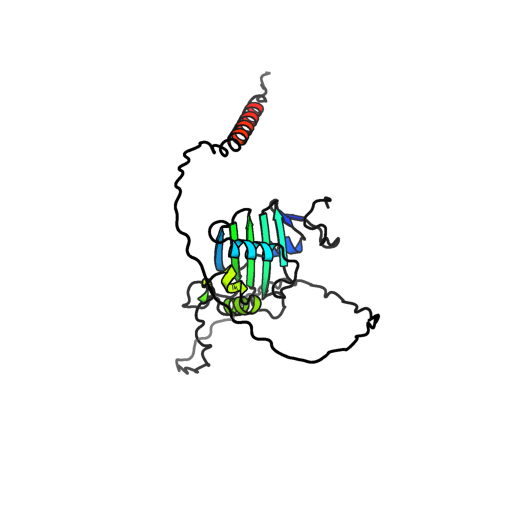C C . TRP A 1 190 ? -20.688 7.356 -5.952 1.00 42.19 190 TRP A C 1
ATOM 1448 O O . TRP A 1 190 ? -21.028 6.306 -5.416 1.00 42.19 190 TRP A O 1
ATOM 1458 N N . MET A 1 191 ? -21.245 7.772 -7.091 1.00 34.69 191 MET A N 1
ATOM 1459 C CA . MET A 1 191 ? -22.043 6.899 -7.950 1.00 34.69 191 MET A CA 1
ATOM 1460 C C . MET A 1 191 ? -21.091 5.978 -8.716 1.00 34.69 191 MET A C 1
ATOM 1462 O O . MET A 1 191 ? -20.634 6.321 -9.804 1.00 34.69 191 MET A O 1
ATOM 1466 N N . ALA A 1 192 ? -20.776 4.820 -8.144 1.00 39.50 192 ALA A N 1
ATOM 1467 C CA . ALA A 1 192 ? -20.216 3.711 -8.902 1.00 39.50 192 ALA A CA 1
ATOM 1468 C C . ALA A 1 192 ? -21.376 2.935 -9.543 1.00 39.50 192 ALA A C 1
ATOM 1470 O O . ALA A 1 192 ? -22.157 2.273 -8.859 1.00 39.50 192 ALA A O 1
ATOM 1471 N N . SER A 1 193 ? -21.521 3.054 -10.862 1.00 40.97 193 SER A N 1
ATOM 1472 C CA . SER A 1 193 ? -22.384 2.166 -11.643 1.00 40.97 193 SER A CA 1
ATOM 1473 C C . SER A 1 193 ? -21.835 0.735 -11.569 1.00 40.97 193 SER A C 1
ATOM 1475 O O . SER A 1 193 ? -20.636 0.549 -11.786 1.00 40.97 193 SER A O 1
ATOM 1477 N N . PRO A 1 194 ? -22.663 -0.287 -11.297 1.00 41.72 194 PRO A N 1
ATOM 1478 C CA . PRO A 1 194 ? -22.196 -1.667 -11.286 1.00 41.72 194 PRO A CA 1
ATOM 1479 C C . PRO A 1 194 ? -21.847 -2.135 -12.712 1.00 41.72 194 PRO A C 1
ATOM 1481 O O . PRO A 1 194 ? -22.623 -1.877 -13.639 1.00 41.72 194 PRO A O 1
ATOM 1484 N N . PRO A 1 195 ? -20.731 -2.857 -12.919 1.00 46.81 195 PRO A N 1
ATOM 1485 C CA . PRO A 1 195 ? -20.462 -3.510 -14.191 1.00 46.81 195 PRO A CA 1
ATOM 1486 C C . PRO A 1 195 ? -21.424 -4.688 -14.376 1.00 46.81 195 PRO A C 1
ATOM 1488 O O . PRO A 1 195 ? -21.470 -5.622 -13.573 1.00 46.81 195 PRO A O 1
ATOM 1491 N N . GLN A 1 196 ? -22.205 -4.653 -15.456 1.00 38.69 196 GLN A N 1
ATOM 1492 C CA . GLN A 1 196 ? -22.978 -5.808 -15.895 1.00 38.69 196 GLN A CA 1
ATOM 1493 C C . GLN A 1 196 ? -22.042 -6.813 -16.569 1.00 38.69 196 GLN A C 1
ATOM 1495 O O . GLN A 1 196 ? -21.668 -6.649 -17.728 1.00 38.69 196 GLN A O 1
ATOM 1500 N N . HIS A 1 197 ? -21.677 -7.876 -15.853 1.00 38.06 197 HIS A N 1
ATOM 1501 C CA . HIS A 1 197 ? -21.090 -9.057 -16.474 1.00 38.06 197 HIS A CA 1
ATOM 1502 C C . HIS A 1 197 ? -22.205 -9.895 -17.105 1.00 38.06 197 HIS A C 1
ATOM 1504 O O . HIS A 1 197 ? -22.998 -10.536 -16.417 1.00 38.06 197 HIS A O 1
ATOM 1510 N N . THR A 1 198 ? -22.267 -9.883 -18.435 1.00 45.38 198 THR A N 1
ATOM 1511 C CA . THR A 1 198 ? -23.019 -10.872 -19.205 1.00 45.38 198 THR A CA 1
ATOM 1512 C C . THR A 1 198 ? -22.176 -12.146 -19.290 1.00 45.38 198 THR A C 1
ATOM 1514 O O . THR A 1 198 ? -21.146 -12.192 -19.956 1.00 45.38 198 THR A O 1
ATOM 1517 N N . ASN A 1 199 ? -22.595 -13.188 -18.568 1.00 36.19 199 ASN A N 1
ATOM 1518 C CA . ASN A 1 199 ? -22.058 -14.536 -18.735 1.00 36.19 199 ASN A CA 1
ATOM 1519 C C . ASN A 1 199 ? -22.562 -15.101 -20.070 1.00 36.19 199 ASN A C 1
ATOM 1521 O O . ASN A 1 199 ? -23.705 -15.545 -20.164 1.00 36.19 199 ASN A O 1
ATOM 1525 N N . ALA A 1 200 ? -21.710 -15.077 -21.093 1.00 41.59 200 ALA A N 1
ATOM 1526 C CA . ALA A 1 200 ? -21.910 -15.840 -22.316 1.00 41.59 200 ALA A CA 1
ATOM 1527 C C . ALA A 1 200 ? -21.280 -17.233 -22.156 1.00 41.59 200 ALA A C 1
ATOM 1529 O O . ALA A 1 200 ? -20.065 -17.391 -22.165 1.00 41.59 200 ALA A O 1
ATOM 1530 N N . ASP A 1 201 ? -22.175 -18.185 -21.911 1.00 39.75 201 ASP A N 1
ATOM 1531 C CA . ASP A 1 201 ? -22.308 -19.520 -22.501 1.00 39.75 201 ASP A CA 1
ATOM 1532 C C . ASP A 1 201 ? -21.070 -20.398 -22.800 1.00 39.75 201 ASP A C 1
ATOM 1534 O O . ASP A 1 201 ? -20.095 -20.029 -23.454 1.00 39.75 201 ASP A O 1
ATOM 1538 N N . LEU A 1 202 ? -21.194 -21.643 -22.339 1.00 38.66 202 LEU A N 1
ATOM 1539 C CA . LEU A 1 202 ? -20.193 -22.700 -22.274 1.00 38.66 202 LEU A CA 1
ATOM 1540 C C . LEU A 1 202 ? -20.176 -23.524 -23.571 1.00 38.66 202 LEU A C 1
ATOM 1542 O O . LEU A 1 202 ? -21.014 -24.399 -23.783 1.00 38.66 202 LEU A O 1
ATOM 1546 N N . GLY A 1 203 ? -19.158 -23.318 -24.407 1.00 39.06 203 GLY A N 1
ATOM 1547 C CA . GLY A 1 203 ? -18.802 -24.236 -25.491 1.00 39.06 203 GLY A CA 1
ATOM 1548 C C . GLY A 1 203 ? -17.901 -25.363 -24.985 1.00 39.06 203 GLY A C 1
ATOM 1549 O O . GLY A 1 203 ? -16.703 -25.166 -24.789 1.00 39.06 203 GLY A O 1
ATOM 1550 N N . GLY A 1 204 ? -18.480 -26.543 -24.759 1.00 43.19 204 GLY A N 1
ATOM 1551 C CA . GLY A 1 204 ? -17.771 -27.738 -24.310 1.00 43.19 204 GLY A CA 1
ATOM 1552 C C . GLY A 1 204 ? -16.770 -28.286 -25.330 1.00 43.19 204 GLY A C 1
ATOM 1553 O O . GLY A 1 204 ? -17.072 -28.421 -26.513 1.00 43.19 204 GLY A O 1
ATOM 1554 N N . ILE A 1 205 ? -15.596 -28.690 -24.841 1.00 40.72 205 ILE A N 1
ATOM 1555 C CA . ILE A 1 205 ? -14.688 -29.597 -25.548 1.00 40.72 205 ILE A CA 1
ATOM 1556 C C . ILE A 1 205 ? -14.277 -30.687 -24.560 1.00 40.72 205 ILE A C 1
ATOM 1558 O O . ILE A 1 205 ? -13.529 -30.457 -23.611 1.00 40.72 205 ILE A O 1
ATOM 1562 N N . ALA A 1 206 ? -14.816 -31.883 -24.783 1.00 45.78 206 ALA A N 1
ATOM 1563 C CA . ALA A 1 206 ? -14.390 -33.106 -24.129 1.00 45.78 206 ALA A CA 1
ATOM 1564 C C . ALA A 1 206 ? -13.008 -33.509 -24.660 1.00 45.78 206 ALA A C 1
ATOM 1566 O O . ALA A 1 206 ? -12.826 -33.643 -25.870 1.00 45.78 206 ALA A O 1
ATOM 1567 N N . VAL A 1 207 ? -12.050 -33.747 -23.763 1.00 43.66 207 VAL A N 1
ATOM 1568 C CA . VAL A 1 207 ? -10.808 -34.451 -24.096 1.00 43.66 207 VAL A CA 1
ATOM 1569 C C . VAL A 1 207 ? -10.667 -35.638 -23.155 1.00 43.66 207 VAL A C 1
ATOM 1571 O O . VAL A 1 207 ? -10.561 -35.501 -21.938 1.00 43.66 207 VAL A O 1
ATOM 157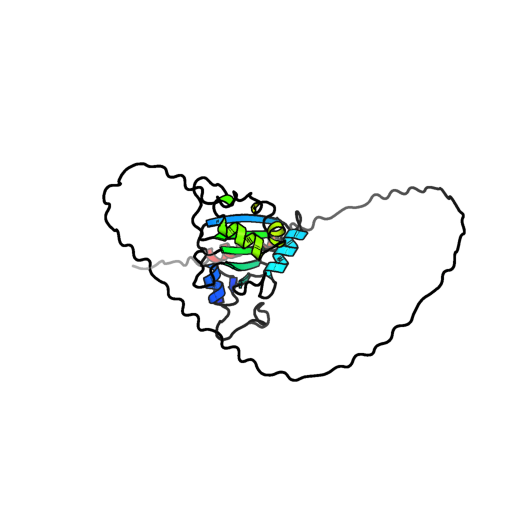4 N N . SER A 1 208 ? -10.742 -36.811 -23.770 1.00 43.16 208 SER A N 1
ATOM 1575 C CA . SER A 1 208 ? -10.711 -38.133 -23.168 1.00 43.16 208 SER A CA 1
ATOM 1576 C C . SER A 1 208 ? -9.397 -38.433 -22.446 1.00 43.16 208 SER A C 1
ATOM 1578 O O . SER A 1 208 ? -8.309 -38.193 -22.967 1.00 43.16 208 SER A O 1
ATOM 1580 N N . SER A 1 209 ? -9.513 -39.056 -21.275 1.00 45.56 209 SER A N 1
ATOM 1581 C CA . SER A 1 209 ? -8.432 -39.788 -20.612 1.00 45.56 209 SER A CA 1
ATOM 1582 C C . SER A 1 209 ? -8.023 -41.030 -21.412 1.00 45.56 209 SER A C 1
ATOM 1584 O O . SER A 1 209 ? -8.871 -41.652 -22.057 1.00 45.56 209 SER A O 1
ATOM 1586 N N . PRO A 1 210 ? -6.779 -41.499 -21.228 1.00 57.06 210 PRO A N 1
ATOM 1587 C CA . PRO A 1 210 ? -6.594 -42.933 -21.087 1.00 57.06 210 PRO A CA 1
ATOM 1588 C C . PRO A 1 210 ? -5.870 -43.311 -19.793 1.00 57.06 210 PRO A C 1
ATOM 1590 O O . PRO A 1 210 ? -4.814 -42.801 -19.428 1.00 57.06 210 PRO A O 1
ATOM 1593 N N . SER A 1 211 ? -6.521 -44.263 -19.137 1.00 49.97 211 SER A N 1
ATOM 1594 C CA . SER A 1 211 ? -6.061 -45.148 -18.079 1.00 49.97 211 SER A CA 1
ATOM 1595 C C . SER A 1 211 ? -4.981 -46.110 -18.587 1.00 49.97 211 SER A C 1
ATOM 1597 O O . SER A 1 211 ? -5.164 -46.689 -19.655 1.00 49.97 211 SER A O 1
ATOM 1599 N N . ALA A 1 212 ? -3.915 -46.319 -17.806 1.00 42.28 212 ALA A N 1
ATOM 1600 C CA . ALA A 1 212 ? -3.327 -47.640 -17.536 1.00 42.28 212 ALA A CA 1
ATOM 1601 C C . ALA A 1 212 ? -2.125 -47.526 -16.577 1.00 42.28 212 ALA A C 1
ATOM 1603 O O . ALA A 1 212 ? -1.118 -46.894 -16.887 1.00 42.28 212 ALA A O 1
ATOM 1604 N N . ALA A 1 213 ? -2.223 -48.198 -15.428 1.00 44.00 213 ALA A N 1
ATOM 1605 C CA . ALA A 1 213 ? -1.079 -48.624 -14.623 1.00 44.00 213 ALA A CA 1
ATOM 1606 C C . ALA A 1 213 ? -0.404 -49.849 -15.271 1.00 44.00 213 ALA A C 1
ATOM 1608 O O . ALA A 1 213 ? -1.039 -50.551 -16.064 1.00 44.00 213 ALA A O 1
ATOM 1609 N N . PRO A 1 214 ? 0.838 -50.181 -14.877 1.00 56.59 214 PRO A N 1
ATOM 1610 C CA . PRO A 1 214 ? 0.994 -51.506 -14.278 1.00 56.59 214 PRO A CA 1
ATOM 1611 C C . PRO A 1 214 ? 1.941 -51.574 -13.067 1.00 56.59 214 PRO A C 1
ATOM 1613 O O . PRO A 1 214 ? 2.588 -50.613 -12.662 1.00 56.59 214 PRO A O 1
ATOM 1616 N N . ALA A 1 215 ? 1.907 -52.768 -12.479 1.00 46.31 215 ALA A N 1
ATOM 1617 C CA . ALA A 1 215 ? 2.342 -53.180 -11.157 1.00 46.31 215 ALA A CA 1
ATOM 1618 C C . ALA A 1 215 ? 3.851 -53.493 -11.014 1.00 46.31 215 ALA A C 1
ATOM 1620 O O . ALA A 1 215 ? 4.660 -53.286 -11.910 1.00 46.31 215 ALA A O 1
ATOM 1621 N N . ALA A 1 216 ? 4.184 -53.979 -9.819 1.00 47.44 216 ALA A N 1
ATOM 1622 C CA . ALA A 1 216 ? 5.461 -53.929 -9.121 1.00 47.44 216 ALA A CA 1
ATOM 1623 C C . ALA A 1 216 ? 6.481 -55.074 -9.356 1.00 47.44 216 ALA A C 1
ATOM 1625 O O . ALA A 1 216 ? 6.116 -56.182 -9.740 1.00 47.44 216 ALA A O 1
ATOM 1626 N N . ALA A 1 217 ? 7.707 -54.774 -8.874 1.00 39.75 217 ALA A N 1
ATOM 1627 C CA . ALA A 1 217 ? 8.740 -55.626 -8.234 1.00 39.75 217 ALA A CA 1
ATOM 1628 C C . ALA A 1 217 ? 9.727 -56.430 -9.127 1.00 39.75 217 ALA A C 1
ATOM 1630 O O . ALA A 1 217 ? 9.402 -56.676 -10.285 1.00 39.75 217 ALA A O 1
ATOM 1631 N N . PRO A 1 218 ? 10.901 -56.915 -8.618 1.00 56.22 218 PRO A N 1
ATOM 1632 C CA . PRO A 1 218 ? 11.555 -56.750 -7.302 1.00 56.22 218 PRO A CA 1
ATOM 1633 C C . PRO A 1 218 ? 13.070 -56.358 -7.347 1.00 56.22 218 PRO A C 1
ATOM 1635 O O . PRO A 1 218 ? 13.645 -56.050 -8.384 1.00 56.22 218 PRO A O 1
ATOM 1638 N N . ALA A 1 219 ? 13.681 -56.370 -6.154 1.00 47.41 219 ALA A N 1
ATOM 1639 C CA . ALA A 1 219 ? 15.037 -55.995 -5.740 1.00 47.41 219 ALA A CA 1
ATOM 1640 C C . ALA A 1 219 ? 16.240 -56.667 -6.442 1.00 47.41 219 ALA A C 1
ATOM 1642 O O . ALA A 1 219 ? 16.187 -57.833 -6.824 1.00 47.41 219 ALA A O 1
ATOM 1643 N N . ALA A 1 220 ? 17.389 -55.975 -6.420 1.00 44.00 220 ALA A N 1
ATOM 1644 C CA . ALA A 1 220 ? 18.713 -56.597 -6.457 1.00 44.00 220 ALA A CA 1
ATOM 1645 C C . ALA A 1 220 ? 19.710 -55.816 -5.582 1.00 44.00 220 ALA A C 1
ATOM 1647 O O . ALA A 1 220 ? 19.888 -54.607 -5.723 1.00 44.00 220 ALA A O 1
ATOM 1648 N N . ALA A 1 221 ? 20.335 -56.543 -4.658 1.00 45.78 221 ALA A N 1
ATOM 1649 C CA . ALA A 1 221 ? 21.428 -56.103 -3.809 1.00 45.78 221 ALA A CA 1
ATOM 1650 C C . ALA A 1 221 ? 22.734 -55.959 -4.610 1.00 45.78 221 ALA A C 1
ATOM 1652 O O . ALA A 1 221 ? 23.011 -56.757 -5.501 1.00 45.78 221 ALA A O 1
ATOM 1653 N N . GLY A 1 222 ? 23.568 -54.986 -4.239 1.00 42.81 222 GLY A N 1
ATOM 1654 C CA . GLY A 1 222 ? 24.911 -54.807 -4.789 1.00 42.81 222 GLY A CA 1
ATOM 1655 C C . GLY A 1 222 ? 25.846 -54.191 -3.755 1.00 42.81 222 GLY A C 1
ATOM 1656 O O . GLY A 1 222 ? 25.869 -52.980 -3.570 1.00 42.81 222 GLY A O 1
ATOM 1657 N N . ALA A 1 223 ? 26.586 -55.052 -3.060 1.00 44.84 223 ALA A N 1
ATOM 1658 C CA . ALA A 1 223 ? 27.685 -54.711 -2.164 1.00 44.84 223 ALA A CA 1
ATOM 1659 C C . ALA A 1 223 ? 29.018 -54.614 -2.936 1.00 44.84 223 ALA A C 1
ATOM 1661 O O . ALA A 1 223 ? 29.226 -55.359 -3.889 1.00 44.84 223 ALA A O 1
ATOM 1662 N N . GLY A 1 224 ? 29.948 -53.768 -2.470 1.00 39.50 224 GLY A N 1
ATOM 1663 C CA . GLY A 1 224 ? 31.344 -53.703 -2.947 1.00 39.50 224 GLY A CA 1
ATOM 1664 C C . GLY A 1 224 ? 31.855 -52.254 -3.028 1.00 39.50 224 GLY A C 1
ATOM 1665 O O . GLY A 1 224 ? 31.488 -51.562 -3.960 1.00 39.50 224 GLY A O 1
ATOM 1666 N N . ASN A 1 225 ? 32.499 -51.635 -2.031 1.00 40.09 225 ASN A N 1
ATOM 1667 C CA . ASN A 1 225 ? 33.773 -51.899 -1.338 1.00 40.09 225 ASN A CA 1
ATOM 1668 C C . ASN A 1 225 ? 35.023 -51.310 -2.047 1.00 40.09 225 ASN A C 1
ATOM 1670 O O . ASN A 1 225 ? 35.214 -51.525 -3.236 1.00 40.09 225 ASN A O 1
ATOM 1674 N N . ARG A 1 226 ? 35.901 -50.689 -1.230 1.00 41.97 226 ARG A N 1
ATOM 1675 C CA . ARG A 1 226 ? 37.321 -50.286 -1.437 1.00 41.97 226 ARG A CA 1
ATOM 1676 C C . ARG A 1 226 ? 37.629 -49.155 -2.427 1.00 41.97 226 ARG A C 1
ATOM 1678 O O . ARG A 1 226 ? 37.413 -49.284 -3.616 1.00 41.97 226 ARG A O 1
ATOM 1685 N N . GLY A 1 227 ? 38.171 -48.033 -1.944 1.00 40.16 227 GLY A N 1
ATOM 1686 C CA . GLY A 1 227 ? 39.627 -47.770 -1.844 1.00 40.16 227 GLY A CA 1
ATOM 1687 C C . GLY A 1 227 ? 39.932 -46.641 -2.847 1.00 40.16 227 GLY A C 1
ATOM 1688 O O . GLY A 1 227 ? 39.331 -46.618 -3.901 1.00 40.16 227 GLY A O 1
ATOM 1689 N N . GLU A 1 228 ? 40.689 -45.580 -2.597 1.00 43.59 228 GLU A N 1
ATOM 1690 C CA . GLU A 1 228 ? 42.058 -45.506 -2.114 1.00 43.59 228 GLU A CA 1
ATOM 1691 C C . GLU A 1 228 ? 42.380 -44.050 -1.740 1.00 43.59 228 GLU A C 1
ATOM 1693 O O . GLU A 1 228 ? 41.899 -43.090 -2.339 1.00 43.59 228 GLU A O 1
ATOM 1698 N N . LYS A 1 229 ? 43.274 -43.910 -0.764 1.00 50.62 229 LYS A N 1
ATOM 1699 C CA . LYS A 1 229 ? 43.969 -42.675 -0.413 1.00 50.62 229 LYS A CA 1
ATOM 1700 C C . LYS A 1 229 ? 44.937 -42.300 -1.536 1.00 50.62 229 LYS A C 1
ATOM 1702 O O . LYS A 1 229 ? 45.800 -43.118 -1.838 1.00 50.62 229 LYS A O 1
ATOM 1707 N N . ARG A 1 230 ? 44.951 -41.042 -1.990 1.00 55.53 230 ARG A N 1
ATOM 1708 C CA . ARG A 1 230 ? 46.204 -40.366 -2.374 1.00 55.53 230 ARG A CA 1
ATOM 1709 C C . ARG A 1 230 ? 46.223 -38.913 -1.912 1.00 55.53 230 ARG A C 1
ATOM 1711 O O . ARG A 1 230 ? 45.250 -38.178 -1.987 1.00 55.53 230 ARG A O 1
ATOM 1718 N N . LYS A 1 231 ? 47.389 -38.589 -1.374 1.00 50.03 231 LYS A N 1
ATOM 1719 C CA . LYS A 1 231 ? 47.875 -37.370 -0.743 1.00 50.03 231 LYS A CA 1
ATOM 1720 C C . LYS A 1 231 ? 48.931 -36.822 -1.701 1.00 50.03 231 LYS A C 1
ATOM 1722 O O . LYS A 1 231 ? 49.792 -37.613 -2.072 1.00 50.03 231 LYS A O 1
ATOM 1727 N N . ALA A 1 232 ? 48.898 -35.540 -2.061 1.00 39.97 232 ALA A N 1
ATOM 1728 C CA . ALA A 1 232 ? 50.084 -34.681 -2.185 1.00 39.97 232 ALA A CA 1
ATOM 1729 C C . ALA A 1 232 ? 49.731 -33.291 -2.734 1.00 39.97 232 ALA A C 1
ATOM 1731 O O . ALA A 1 232 ? 48.866 -33.132 -3.587 1.00 39.97 232 ALA A O 1
ATOM 1732 N N . ALA A 1 233 ? 50.455 -32.326 -2.174 1.00 45.88 233 ALA A N 1
ATOM 1733 C CA . ALA A 1 233 ? 50.477 -30.895 -2.413 1.00 45.88 233 ALA A CA 1
ATOM 1734 C C . ALA A 1 233 ? 50.853 -30.469 -3.841 1.00 45.88 233 ALA A C 1
ATOM 1736 O O . ALA A 1 233 ? 51.621 -31.155 -4.509 1.00 45.88 233 ALA A O 1
ATOM 1737 N N . ALA A 1 234 ? 50.463 -29.242 -4.195 1.00 39.00 234 ALA A N 1
ATOM 1738 C CA . ALA A 1 234 ? 51.376 -28.259 -4.777 1.00 39.00 234 ALA A CA 1
ATOM 1739 C C . ALA A 1 234 ? 50.834 -26.837 -4.549 1.00 39.00 234 ALA A C 1
ATOM 1741 O O . ALA A 1 234 ? 49.699 -26.524 -4.899 1.00 39.00 234 ALA A O 1
ATOM 1742 N N . SER A 1 235 ? 51.670 -26.002 -3.934 1.00 44.38 235 SER A N 1
ATOM 1743 C CA . SER A 1 235 ? 51.559 -24.546 -3.896 1.00 44.38 235 SER A CA 1
ATOM 1744 C C . SER A 1 235 ? 51.648 -23.956 -5.301 1.00 44.38 235 SER A C 1
ATOM 1746 O O . SER A 1 235 ? 52.429 -24.459 -6.103 1.00 44.38 235 SER A O 1
ATOM 1748 N N . LEU A 1 236 ? 50.982 -22.825 -5.541 1.00 43.06 236 LEU A N 1
ATOM 1749 C CA . LEU A 1 236 ? 51.508 -21.749 -6.384 1.00 43.06 236 LEU A CA 1
ATOM 1750 C C . LEU A 1 236 ? 50.798 -20.437 -6.038 1.00 43.06 236 LEU A C 1
ATOM 1752 O O . LEU A 1 236 ? 49.576 -20.329 -6.081 1.00 43.06 236 LEU A O 1
ATOM 1756 N N . ALA A 1 237 ? 51.614 -19.465 -5.645 1.00 48.03 237 ALA A N 1
ATOM 1757 C CA . ALA A 1 237 ? 51.255 -18.067 -5.543 1.00 48.03 237 ALA A CA 1
ATOM 1758 C C . ALA A 1 237 ? 50.963 -17.496 -6.939 1.00 48.03 237 ALA A C 1
ATOM 1760 O O . ALA A 1 237 ? 51.650 -17.844 -7.898 1.00 48.03 237 ALA A O 1
ATOM 1761 N N . SER A 1 238 ? 50.022 -16.558 -7.025 1.00 50.88 238 SER A N 1
ATOM 1762 C CA . SER A 1 238 ? 50.040 -15.528 -8.061 1.00 50.88 238 SER A CA 1
ATOM 1763 C C . SER A 1 238 ? 49.600 -14.214 -7.438 1.00 50.88 238 SER A C 1
ATOM 1765 O O . SER A 1 238 ? 48.462 -14.068 -7.000 1.00 50.88 238 SER A O 1
ATOM 1767 N N . ALA A 1 239 ? 50.552 -13.290 -7.370 1.00 48.25 239 ALA A N 1
ATOM 1768 C CA . ALA A 1 239 ? 50.299 -11.864 -7.287 1.00 48.25 239 ALA A CA 1
ATOM 1769 C C . ALA A 1 239 ? 49.829 -11.344 -8.659 1.00 48.25 239 ALA A C 1
ATOM 1771 O O . ALA A 1 239 ? 50.079 -11.988 -9.681 1.00 48.25 239 ALA A O 1
ATOM 1772 N N . GLY A 1 240 ? 49.192 -10.175 -8.649 1.00 40.88 240 GLY A N 1
ATOM 1773 C CA . GLY A 1 240 ? 48.680 -9.448 -9.812 1.00 40.88 240 GLY A CA 1
ATOM 1774 C C . GLY A 1 240 ? 47.164 -9.268 -9.698 1.00 40.88 240 GLY A C 1
ATOM 1775 O O . GLY A 1 240 ? 46.468 -10.196 -9.310 1.00 40.88 240 GLY A O 1
ATOM 1776 N N . ASP A 1 241 ? 46.566 -8.129 -9.995 1.00 45.78 241 ASP A N 1
ATOM 1777 C CA . ASP A 1 241 ? 47.063 -6.890 -10.581 1.00 45.78 241 ASP A CA 1
ATOM 1778 C C . ASP A 1 241 ? 45.913 -5.867 -10.490 1.00 45.78 241 ASP A C 1
ATOM 1780 O O . ASP A 1 241 ? 44.758 -6.228 -10.247 1.00 45.78 241 ASP A O 1
ATOM 1784 N N . ASP A 1 242 ? 46.282 -4.609 -10.650 1.00 50.19 242 ASP A N 1
ATOM 1785 C CA . ASP A 1 242 ? 45.557 -3.355 -10.518 1.00 50.19 242 ASP A CA 1
ATOM 1786 C C . ASP A 1 242 ? 44.201 -3.207 -11.238 1.00 50.19 242 ASP A C 1
ATOM 1788 O O . ASP A 1 242 ? 43.937 -3.767 -12.300 1.00 50.19 242 ASP A O 1
ATOM 1792 N N . GLY A 1 243 ? 43.415 -2.252 -10.721 1.00 49.78 243 GLY A N 1
ATOM 1793 C CA . GLY A 1 243 ? 42.762 -1.262 -11.585 1.00 49.78 243 GLY A CA 1
ATOM 1794 C C . GLY A 1 243 ? 41.253 -1.405 -11.773 1.00 49.78 243 GLY A C 1
ATOM 1795 O O . GLY A 1 243 ? 40.782 -2.018 -12.725 1.00 49.78 243 GLY A O 1
ATOM 1796 N N . GLY A 1 244 ? 40.482 -0.728 -10.919 1.00 42.69 244 GLY A N 1
ATOM 1797 C CA . GLY A 1 244 ? 39.028 -0.596 -11.053 1.00 42.69 244 GLY A CA 1
ATOM 1798 C C . GLY A 1 244 ? 38.516 0.817 -10.773 1.00 42.69 244 GLY A C 1
ATOM 1799 O O . GLY A 1 244 ? 37.475 0.974 -10.143 1.00 42.69 244 GLY A O 1
ATOM 1800 N N . GLU A 1 245 ? 39.245 1.855 -11.188 1.00 50.59 245 GLU A N 1
ATOM 1801 C CA . GLU A 1 245 ? 38.756 3.240 -11.170 1.00 50.59 245 GLU A CA 1
ATOM 1802 C C . GLU A 1 245 ? 37.787 3.457 -12.344 1.00 50.59 245 GLU A C 1
ATOM 1804 O O . GLU A 1 245 ? 38.201 3.722 -13.471 1.00 50.59 245 GLU A O 1
ATOM 1809 N N . GLY A 1 246 ? 36.483 3.300 -12.102 1.00 51.44 246 GLY A N 1
ATOM 1810 C CA . GLY A 1 246 ? 35.472 3.351 -13.165 1.00 51.44 246 GLY A CA 1
ATOM 1811 C C . GLY A 1 246 ? 34.220 4.181 -12.889 1.00 51.44 246 GLY A C 1
ATOM 1812 O O . GLY A 1 246 ? 33.320 4.160 -13.721 1.00 51.44 246 GLY A O 1
ATOM 1813 N N . GLU A 1 247 ? 34.121 4.911 -11.770 1.00 50.31 247 GLU A N 1
ATOM 1814 C CA . GLU A 1 247 ? 32.822 5.474 -11.342 1.00 50.31 247 GLU A CA 1
ATOM 1815 C C . GLU A 1 247 ? 32.764 6.995 -11.109 1.00 50.31 247 GLU A C 1
ATOM 1817 O O . GLU A 1 247 ? 31.734 7.509 -10.684 1.00 50.31 247 GLU A O 1
ATOM 1822 N N . MET A 1 248 ? 33.806 7.763 -11.461 1.00 56.72 248 MET A N 1
ATOM 1823 C CA . MET A 1 248 ? 33.770 9.239 -11.352 1.00 56.72 248 MET A CA 1
ATOM 1824 C C . MET A 1 248 ? 33.442 9.991 -12.657 1.00 56.72 248 MET A C 1
ATOM 1826 O O . MET A 1 248 ? 33.221 11.199 -12.631 1.00 56.72 248 MET A O 1
ATOM 1830 N N . ALA A 1 249 ? 33.332 9.319 -13.807 1.00 56.50 249 ALA A N 1
ATOM 1831 C CA . ALA A 1 249 ? 33.186 10.011 -15.097 1.00 56.50 249 ALA A CA 1
ATOM 1832 C C . ALA A 1 249 ? 31.755 10.500 -15.429 1.00 56.50 249 ALA A C 1
ATOM 1834 O O . ALA A 1 249 ? 31.573 11.283 -16.367 1.00 56.50 249 ALA A O 1
ATOM 1835 N N . ALA A 1 250 ? 30.725 10.053 -14.700 1.00 56.19 250 ALA A N 1
ATOM 1836 C CA . ALA A 1 250 ? 29.336 10.410 -15.007 1.00 56.19 250 ALA A CA 1
ATOM 1837 C C . ALA A 1 250 ? 28.890 11.748 -14.383 1.00 56.19 250 ALA A C 1
ATOM 1839 O O . ALA A 1 250 ? 28.063 12.450 -14.974 1.00 56.19 250 ALA A O 1
ATOM 1840 N N . ASP A 1 251 ? 29.449 12.138 -13.233 1.00 53.06 251 ASP A N 1
ATOM 1841 C CA . ASP A 1 251 ? 28.985 13.327 -12.501 1.00 53.06 251 ASP A CA 1
ATOM 1842 C C . ASP A 1 251 ? 29.563 14.641 -13.074 1.00 53.06 251 ASP A C 1
ATOM 1844 O O . ASP A 1 251 ? 28.890 15.679 -13.115 1.00 53.06 251 ASP A O 1
ATOM 1848 N N . ASP A 1 252 ? 30.758 14.588 -13.672 1.00 59.34 252 ASP A N 1
ATOM 1849 C CA . ASP A 1 252 ? 31.414 15.770 -14.248 1.00 59.34 252 ASP A CA 1
ATOM 1850 C C . ASP A 1 252 ? 30.721 16.308 -15.511 1.00 59.34 252 ASP A C 1
ATOM 1852 O O . ASP A 1 252 ? 30.612 17.526 -15.707 1.00 59.34 252 ASP A O 1
ATOM 1856 N N . ARG A 1 253 ? 30.128 15.435 -16.339 1.00 61.75 253 ARG A N 1
ATOM 1857 C CA . ARG A 1 253 ? 29.348 15.881 -17.512 1.00 61.75 253 ARG A CA 1
ATOM 1858 C C . ARG A 1 253 ? 28.087 16.645 -17.107 1.00 61.75 253 ARG A C 1
ATOM 1860 O O . ARG A 1 253 ? 27.669 17.571 -17.808 1.00 61.75 253 ARG A O 1
ATOM 1867 N N . ARG A 1 254 ? 27.485 16.304 -15.961 1.00 65.06 254 ARG A N 1
ATOM 1868 C CA . ARG A 1 254 ? 26.276 16.975 -15.460 1.00 65.06 254 ARG A CA 1
ATOM 1869 C C . ARG A 1 254 ? 26.593 18.364 -14.903 1.00 65.06 254 ARG A C 1
ATOM 1871 O O . ARG A 1 254 ? 25.798 19.287 -15.097 1.00 65.06 254 ARG A O 1
ATOM 1878 N N . ARG A 1 255 ? 27.769 18.541 -14.286 1.00 65.25 255 ARG A N 1
ATOM 1879 C CA . ARG A 1 255 ? 28.271 19.857 -13.851 1.00 65.25 255 ARG A CA 1
ATOM 1880 C C . ARG A 1 255 ? 28.649 20.761 -15.024 1.00 65.25 255 ARG A C 1
ATOM 1882 O O . ARG A 1 255 ? 28.282 21.936 -15.004 1.00 65.25 255 ARG A O 1
ATOM 1889 N N . GLN A 1 256 ? 29.293 20.236 -16.070 1.00 66.88 256 GLN A N 1
ATOM 1890 C CA . GLN A 1 256 ? 29.650 21.046 -17.244 1.00 66.88 256 GLN A CA 1
ATOM 1891 C C . GLN A 1 256 ? 28.421 21.587 -17.994 1.00 66.88 256 GLN A C 1
ATOM 1893 O O . GLN A 1 256 ? 28.417 22.755 -18.385 1.00 66.88 256 GLN A O 1
ATOM 1898 N N . ARG A 1 257 ? 27.336 20.807 -18.113 1.00 65.50 257 ARG A N 1
ATOM 1899 C CA . ARG A 1 257 ? 26.108 21.267 -18.789 1.00 65.50 257 ARG A CA 1
ATOM 1900 C C . ARG A 1 257 ? 25.414 22.425 -18.057 1.00 65.50 257 ARG A C 1
ATOM 1902 O O . ARG A 1 257 ? 24.966 23.366 -18.702 1.00 65.50 257 ARG A O 1
ATOM 1909 N N . ARG A 1 258 ? 25.403 22.417 -16.716 1.00 68.06 258 ARG A N 1
ATOM 1910 C CA . ARG A 1 258 ? 24.833 23.522 -15.916 1.00 68.06 258 ARG A CA 1
ATOM 1911 C C . ARG A 1 258 ? 25.637 24.818 -16.019 1.00 68.06 258 ARG A C 1
ATOM 1913 O O . ARG A 1 258 ? 25.061 25.896 -15.913 1.00 68.06 258 ARG A O 1
ATOM 1920 N N . ARG A 1 259 ? 26.954 24.727 -16.236 1.00 63.56 259 ARG A N 1
ATOM 1921 C CA . ARG A 1 259 ? 27.816 25.909 -16.371 1.00 63.56 259 ARG A CA 1
ATOM 1922 C C . ARG A 1 259 ? 27.630 26.608 -17.724 1.00 63.56 259 ARG A C 1
ATOM 1924 O O . ARG A 1 259 ? 27.667 27.830 -17.760 1.00 63.56 259 ARG A O 1
ATOM 1931 N N . GLY A 1 260 ? 27.359 25.857 -18.796 1.00 58.75 260 GLY A N 1
ATOM 1932 C CA . GLY A 1 260 ? 27.093 26.420 -20.127 1.00 58.75 260 GLY A CA 1
ATOM 1933 C C . GLY A 1 260 ? 25.767 27.186 -20.237 1.00 58.75 260 GLY A C 1
ATOM 1934 O O . GLY A 1 260 ? 25.711 28.218 -20.903 1.00 58.75 260 GLY A O 1
ATOM 1935 N N . GLU A 1 261 ? 24.715 26.742 -19.540 1.00 58.38 261 GLU A N 1
ATOM 1936 C CA . GLU A 1 261 ? 23.401 27.413 -19.564 1.00 58.38 261 GLU A CA 1
ATOM 1937 C C . GLU A 1 261 ? 23.390 28.742 -18.787 1.00 58.38 261 GLU A C 1
ATOM 1939 O O . GLU A 1 261 ? 22.645 29.655 -19.142 1.00 58.38 261 GLU A O 1
ATOM 1944 N N . GLN A 1 262 ? 24.243 28.900 -17.767 1.00 57.97 262 GLN A N 1
ATOM 1945 C CA . GLN A 1 262 ? 24.345 30.163 -17.026 1.00 57.97 262 GLN A CA 1
ATOM 1946 C C . GLN A 1 262 ? 25.095 31.254 -17.800 1.00 57.97 262 GLN A C 1
ATOM 1948 O O . GLN A 1 262 ? 24.734 32.423 -17.688 1.00 57.97 262 GLN A O 1
ATOM 1953 N N . THR A 1 263 ? 26.082 30.904 -18.630 1.00 56.31 263 THR A N 1
ATOM 1954 C CA . THR A 1 263 ? 26.785 31.891 -19.469 1.00 56.31 263 THR A CA 1
ATOM 1955 C C . THR A 1 263 ? 25.961 32.368 -20.663 1.00 56.31 263 THR A C 1
ATOM 1957 O O . THR A 1 263 ? 26.139 33.504 -21.088 1.00 56.31 263 THR A O 1
ATOM 1960 N N . ALA A 1 264 ? 25.016 31.568 -21.168 1.00 58.00 264 ALA A N 1
ATOM 1961 C CA . ALA A 1 264 ? 24.133 31.999 -22.257 1.00 58.00 264 ALA A CA 1
ATOM 1962 C C . ALA A 1 264 ? 23.095 33.047 -21.810 1.00 58.00 264 ALA A C 1
ATOM 1964 O O . ALA A 1 264 ? 22.695 33.896 -22.599 1.00 58.00 264 ALA A O 1
ATOM 1965 N N . LYS A 1 265 ? 22.686 33.039 -20.534 1.00 54.84 265 LYS A N 1
ATOM 1966 C CA . LYS A 1 265 ? 21.634 33.937 -20.025 1.00 54.84 265 LYS A CA 1
ATOM 1967 C C . LYS A 1 265 ? 22.129 35.338 -19.635 1.00 54.84 265 LYS A C 1
ATOM 1969 O O . LYS A 1 265 ? 21.313 36.209 -19.358 1.00 54.84 265 LYS A O 1
ATOM 1974 N N . ALA A 1 266 ? 23.444 35.561 -19.611 1.00 54.91 266 ALA A N 1
ATOM 1975 C CA . ALA A 1 266 ? 24.046 36.850 -19.260 1.00 54.91 266 ALA A CA 1
ATOM 1976 C C . ALA A 1 266 ? 24.338 37.755 -20.475 1.00 54.91 266 ALA A C 1
ATOM 1978 O O . ALA A 1 266 ? 24.755 38.894 -20.285 1.00 54.91 266 ALA A O 1
ATOM 1979 N N . ALA A 1 267 ? 24.125 37.274 -21.706 1.00 56.88 267 ALA A N 1
ATOM 1980 C CA . ALA A 1 267 ? 24.425 38.028 -22.927 1.00 56.88 267 ALA A CA 1
ATOM 1981 C C . ALA A 1 267 ? 23.237 38.836 -23.494 1.00 56.88 267 ALA A C 1
ATOM 1983 O O . ALA A 1 267 ? 23.453 39.676 -24.358 1.00 56.88 267 ALA A O 1
ATOM 1984 N N . ASP A 1 268 ? 22.014 38.644 -22.984 1.00 55.41 268 ASP A N 1
ATOM 1985 C CA . ASP A 1 268 ? 20.789 39.302 -23.491 1.00 55.41 268 ASP A CA 1
ATOM 1986 C C . ASP A 1 268 ? 20.360 40.546 -22.680 1.00 55.41 268 ASP A C 1
ATOM 1988 O O . ASP A 1 268 ? 19.219 41.002 -22.742 1.00 55.41 268 ASP A O 1
ATOM 1992 N N . GLY A 1 269 ? 21.281 41.132 -21.907 1.00 54.94 269 GLY A N 1
ATOM 1993 C CA . GLY A 1 269 ? 21.080 42.406 -21.207 1.00 54.94 269 GLY A CA 1
ATOM 1994 C C . GLY A 1 269 ? 21.178 43.603 -22.154 1.00 54.94 269 GLY A C 1
ATOM 1995 O O . GLY A 1 269 ? 22.117 44.389 -22.062 1.00 54.94 269 GLY A O 1
ATOM 1996 N N . GLY A 1 270 ? 20.232 43.701 -23.088 1.00 54.06 270 GLY A N 1
ATOM 1997 C CA . GLY A 1 270 ? 20.123 44.768 -24.075 1.00 54.06 270 GLY A CA 1
ATOM 1998 C C . GLY A 1 270 ? 19.955 46.152 -23.447 1.00 54.06 270 GLY A C 1
ATOM 1999 O O . GLY A 1 270 ? 18.992 46.430 -22.738 1.00 54.06 270 GLY A O 1
ATOM 2000 N N . SER A 1 271 ? 20.922 47.005 -23.767 1.00 60.34 271 SER A N 1
ATOM 2001 C CA . SER A 1 271 ? 20.972 48.456 -23.602 1.00 60.34 271 SER A CA 1
ATOM 2002 C C . SER A 1 271 ? 19.658 49.165 -23.973 1.00 60.34 271 SER A C 1
ATOM 2004 O O . SER A 1 271 ? 19.296 49.205 -25.147 1.00 60.34 271 SER A O 1
ATOM 2006 N N . MET A 1 272 ? 19.003 49.810 -23.002 1.00 55.66 272 MET A N 1
ATOM 2007 C CA . MET A 1 272 ? 18.074 50.923 -23.245 1.00 55.66 272 MET A CA 1
ATOM 2008 C C . MET A 1 272 ? 18.772 52.233 -22.862 1.00 55.66 272 MET A C 1
ATOM 2010 O O . MET A 1 272 ? 18.917 52.553 -21.685 1.00 55.66 272 MET A O 1
ATOM 2014 N N . MET A 1 273 ? 19.229 52.956 -23.881 1.00 64.56 273 MET A N 1
ATOM 2015 C CA . MET A 1 273 ? 19.734 54.328 -23.831 1.00 64.56 273 MET A CA 1
ATOM 2016 C C . MET A 1 273 ? 19.034 55.104 -24.952 1.00 64.56 273 MET A C 1
ATOM 2018 O O . MET A 1 273 ? 18.971 54.596 -26.071 1.00 64.56 273 MET A O 1
ATOM 2022 N N . GLY A 1 274 ? 18.576 56.316 -24.630 1.00 63.22 274 GLY A N 1
ATOM 2023 C CA . GLY A 1 274 ? 18.101 57.347 -25.563 1.00 63.22 274 GLY A CA 1
ATOM 2024 C C . GLY A 1 274 ? 16.573 57.412 -25.701 1.00 63.22 274 GLY A C 1
ATOM 2025 O O . GLY A 1 274 ? 15.932 56.376 -25.840 1.00 63.22 274 GLY A O 1
ATOM 2026 N N . ASP A 1 275 ? 15.907 58.565 -25.654 1.00 58.03 275 ASP A N 1
ATOM 2027 C CA . ASP A 1 275 ? 16.389 59.948 -25.746 1.00 58.03 275 ASP A CA 1
ATOM 2028 C C . ASP A 1 275 ? 15.379 60.929 -25.118 1.00 58.03 275 ASP A C 1
ATOM 2030 O O . ASP A 1 275 ? 14.198 60.606 -24.949 1.00 58.03 275 ASP A O 1
ATOM 2034 N N . GLU A 1 276 ? 15.908 62.105 -24.765 1.00 63.88 276 GLU A N 1
ATOM 2035 C CA . GLU A 1 276 ? 15.203 63.361 -24.455 1.00 63.88 276 GLU A CA 1
ATOM 2036 C C . GLU A 1 276 ? 14.421 63.930 -25.652 1.00 63.88 276 GLU A C 1
ATOM 2038 O O . GLU A 1 276 ? 14.849 63.728 -26.813 1.00 63.88 276 GLU A O 1
#

pLDDT: mean 74.75, std 21.82, range [32.53, 98.0]

Foldseek 3Di:
DDPPDPLPVVADPVFHFDADPQKTWNGPLLVVLVVPPDADWQAKDKDFCVVCVPLLVVLVCLLPDDDDDLNFRDKIWIDHPQWIKIKTWLFDPDPPTPKTKIWIWTDHDTMIMIIIGMRAQFDPPDDGNLRRVVSLVSLCVSCPPVSCSRGNCSSVDDHPPPPPPPPPPPDDDDDDDDDDDDDDDDPPDDPDDDDDDDDDDDDDDDDDDDDDDDDDDDDDDDDDDDDDDDDDDDDDDDDDDDDDPDPPPPVVVVVVVVVVVVVVVVPPPDDDDDDD

Secondary structure (DSSP, 8-state):
--TT-TTGGG-BTTB--EEETTEEES-HHHHHHHH---SEEEEEEEEETTT-HHHHHHHHHHHHPPSPBTTB--EEEEEETTEEEEEEEEE--STT-SS-EEEEEEE-SSEEEEEEEE-SPPPTT--GGGG-HHHHHHHHHHHTHHHHHHHGGGG---PPP------------PPPP---------------PPP---------------------------------------------------SSHHHHHHHHHHHHHHHHTTS---------